Protein AF-A0A2V9J3P1-F1 (afdb_monomer)

Radius of gyration: 20.26 Å; Cα contacts (8 Å, |Δi|>4): 242; chains: 1; bounding box: 49×50×51 Å

Secondary structure (DSSP, 8-state):
--------S-------S-----TT--SHHHHHHHHHHHTT-HHHHHHHHHHHHHH-TT-HHHHHHHHHHHHHH-TT-HHHHHHHHTTTTT-TT-HHHHHHHHHHHHHTT-GGGHHHHHHHTHHHHHH-HHHHHHHHHHHHHTT-HHHHHHHHHHHHHHHHHHHHHHHS---S--S----HHHHHHHHHHHHHHHHHTT-HHHHHHHHHHHHHTT-S-TTSHHHHHHHHHHHHTT---S--

pLDDT: mean 82.47, std 21.41, range [27.33, 98.06]

Foldseek 3Di:
DDDPPDLPPDPPPPDDDDDDPPPQCPDPLQVVLVVCVVVVVLVSSLVSLVVVCVVPVPRLSSLCVNLLSVCVVPLQDPSSLVSLVVCCVVCLLDLSSLLSNLLNCLVNVVCVCVVVSCVSNVVNCQVPVVSLLSSLVSCLVSLVLVVSCVSLVSSVCSLCVVPVVVVVDDDDDDDDHPQLLVNLSSLQSQLSSCLSVVVNVSNLVSNLVSVVSVPDPCPDSSVVVVVVSCVVVVHDDSPD

Sequence (240 aa):
MWIALLCLQRLDVPAQTRSPKAPGTEDGLIREALADYQADRIDAAIGKLRQAHTTQPDNPYARLYLGLLLYQKAAKSLEAQEMMESVLDRFPTNPDLVLRLTDSYLATNRESKIPSLLERSKTARASNHRLALNIVYALVRYAQVEQARVVLDGCSTVLQAPRESKADAAGKNAAGPVPSRELGEVFFLRGLIAATTGQKEEAMRQFQTADREDFPPRDSPQMKMLAEALFRFEEYALSA

Solvent-accessible surface area (backbone atoms only — not comparable to full-atom values): 13604 Å² total; per-residue (Å²): 134,91,86,81,88,82,85,78,81,73,84,80,70,81,93,78,75,84,79,73,86,60,98,71,59,80,49,66,41,48,44,51,14,53,54,28,42,76,67,73,34,54,69,60,14,48,51,29,19,52,49,36,28,67,79,36,68,84,42,57,58,31,34,38,53,36,8,53,53,41,27,73,77,34,60,77,37,62,67,15,49,52,30,39,60,76,27,38,89,81,45,49,61,41,60,66,61,53,47,51,50,53,47,31,28,56,73,64,72,41,56,86,53,46,65,64,50,53,60,62,27,44,67,37,31,73,79,29,55,67,54,36,53,52,45,29,54,50,26,51,76,70,66,36,53,69,62,23,48,58,49,47,52,66,47,46,55,66,75,44,58,72,48,66,69,46,72,80,46,90,66,90,87,75,81,80,78,77,63,56,54,60,58,8,46,51,31,35,50,52,9,52,50,28,45,76,71,68,37,56,70,59,13,51,55,24,38,48,55,2,45,77,37,66,22,62,51,81,95,37,75,57,33,54,53,48,52,54,55,32,54,77,68,77,43,92,62,90,69,132

Nearest PDB structures (foldseek):
  4ui9-assembly1_K  TM=6.404E-01  e=4.203E-02  Homo sapiens
  8sxg-assembly1_C  TM=5.916E-01  e=2.375E-02  Pseudomonas aeruginosa
  4j0u-assembly1_A  TM=4.490E-01  e=1.077E-02  Homo sapiens
  3zgq-assembly1_A  TM=4.556E-01  e=1.671E-02  Homo sapiens
  3upv-assembly1_A  TM=7.667E-01  e=6.123E-01  Saccharomyces cerevisiae S288C

Mean predicted aligned error: 9.84 Å

Structure (mmCIF, N/CA/C/O backbone):
data_AF-A0A2V9J3P1-F1
#
_e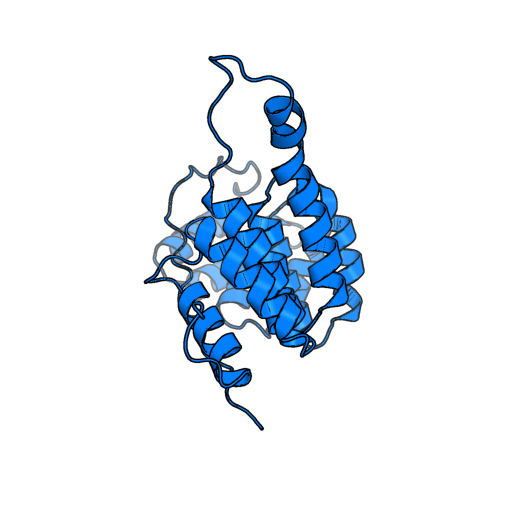ntry.id   AF-A0A2V9J3P1-F1
#
loop_
_atom_site.group_PDB
_atom_site.id
_atom_site.type_symbol
_atom_site.label_atom_id
_atom_site.label_alt_id
_atom_site.label_comp_id
_atom_site.label_asym_id
_atom_site.label_entity_id
_atom_site.label_seq_id
_atom_site.pdbx_PDB_ins_code
_atom_site.Cartn_x
_atom_site.Cartn_y
_atom_site.Cartn_z
_atom_site.occupancy
_atom_site.B_iso_or_equiv
_atom_site.auth_seq_id
_atom_site.auth_comp_id
_atom_site.auth_asym_id
_atom_site.auth_atom_id
_atom_site.pdbx_PDB_model_num
ATOM 1 N N . MET A 1 1 ? -2.570 -15.984 15.632 1.00 27.33 1 MET A N 1
ATOM 2 C CA . MET A 1 1 ? -2.310 -17.100 14.700 1.00 27.33 1 MET A CA 1
ATOM 3 C C . MET A 1 1 ? -3.166 -16.861 13.462 1.00 27.33 1 MET A C 1
ATOM 5 O O . MET A 1 1 ? -4.371 -16.981 13.559 1.00 27.33 1 MET A O 1
ATOM 9 N N . TRP A 1 2 ? -2.534 -16.343 12.401 1.00 35.19 2 TRP A N 1
ATOM 10 C CA . TRP A 1 2 ? -2.920 -16.319 10.981 1.00 35.19 2 TRP A CA 1
ATOM 11 C C . TRP A 1 2 ? -4.402 -16.549 10.620 1.00 35.19 2 TRP A C 1
ATOM 13 O O . TRP A 1 2 ? -4.856 -17.679 10.702 1.00 35.19 2 TRP A O 1
ATOM 23 N N . ILE A 1 3 ? -5.089 -15.488 10.163 1.00 32.44 3 ILE A N 1
ATOM 24 C CA . ILE A 1 3 ? -5.901 -15.361 8.924 1.00 32.44 3 ILE A CA 1
ATOM 25 C C . ILE A 1 3 ? -6.404 -13.899 8.879 1.00 32.44 3 ILE A C 1
ATOM 27 O O . ILE A 1 3 ? -7.432 -13.558 9.442 1.00 32.44 3 ILE A O 1
ATOM 31 N N . ALA A 1 4 ? -5.631 -13.009 8.255 1.00 30.14 4 ALA A N 1
ATOM 32 C CA . ALA A 1 4 ? -6.118 -11.723 7.722 1.00 30.14 4 ALA A CA 1
ATOM 33 C C . ALA A 1 4 ? -5.364 -11.336 6.428 1.00 30.14 4 ALA A C 1
ATOM 35 O O . ALA A 1 4 ? -5.390 -10.197 5.964 1.00 30.14 4 ALA A O 1
ATOM 36 N N . LEU A 1 5 ? -4.689 -12.313 5.806 1.00 39.22 5 LEU A N 1
ATOM 37 C CA . LEU A 1 5 ? -4.355 -12.256 4.388 1.00 39.22 5 LEU A CA 1
ATOM 38 C C . LEU A 1 5 ? -5.620 -12.668 3.639 1.00 39.22 5 LEU A C 1
ATOM 40 O O . LEU A 1 5 ? -5.881 -13.861 3.573 1.00 39.22 5 LEU A O 1
ATOM 44 N N . LEU A 1 6 ? -6.396 -11.696 3.148 1.00 36.59 6 LEU A N 1
ATOM 45 C CA . LEU A 1 6 ? -7.281 -11.761 1.963 1.00 36.59 6 LEU A CA 1
ATOM 46 C C . LEU A 1 6 ? -8.404 -10.712 2.061 1.00 36.59 6 LEU A C 1
ATOM 48 O O . LEU A 1 6 ? -9.579 -11.042 2.091 1.00 36.59 6 LEU A O 1
ATOM 52 N N . CYS A 1 7 ? -8.056 -9.423 2.075 1.00 32.94 7 CYS A N 1
ATOM 53 C CA . CYS A 1 7 ? -8.988 -8.337 1.719 1.00 32.94 7 CYS A CA 1
ATOM 54 C C . CYS A 1 7 ? -8.220 -7.175 1.062 1.00 32.94 7 CYS A C 1
ATOM 56 O O . CYS A 1 7 ? -8.224 -6.028 1.507 1.00 32.94 7 CYS A O 1
ATOM 58 N N . LEU A 1 8 ? -7.465 -7.511 0.016 1.00 33.47 8 LEU A N 1
ATOM 59 C CA . LEU A 1 8 ? -6.910 -6.561 -0.959 1.00 33.47 8 LEU A CA 1
ATOM 60 C C . LEU A 1 8 ? -7.142 -7.068 -2.391 1.00 33.47 8 LEU A C 1
ATOM 62 O O . LEU A 1 8 ? -6.409 -6.728 -3.312 1.00 33.47 8 LEU A O 1
ATOM 66 N N . GLN A 1 9 ? -8.163 -7.908 -2.589 1.00 38.50 9 GLN A N 1
ATOM 67 C CA . GLN A 1 9 ? -8.628 -8.229 -3.930 1.00 38.50 9 GLN A CA 1
ATOM 68 C C . GLN A 1 9 ? -9.540 -7.098 -4.409 1.00 38.50 9 GLN A C 1
ATOM 70 O O . GLN A 1 9 ? -10.606 -6.871 -3.844 1.00 38.50 9 GLN A O 1
ATOM 75 N N . ARG A 1 10 ? -9.060 -6.411 -5.452 1.00 36.31 10 ARG A N 1
ATOM 76 C CA . ARG A 1 10 ? -9.741 -5.394 -6.264 1.00 36.31 10 ARG A CA 1
ATOM 77 C C . ARG A 1 10 ? -10.218 -4.155 -5.505 1.00 36.31 10 ARG A C 1
ATOM 79 O O . ARG A 1 10 ? -11.398 -3.974 -5.230 1.00 36.31 10 ARG A O 1
ATOM 86 N N . LEU A 1 11 ? -9.296 -3.213 -5.320 1.00 31.75 11 LEU A N 1
ATOM 87 C CA . LEU A 1 11 ? -9.665 -1.827 -5.598 1.00 31.75 11 LEU A CA 1
ATOM 88 C C . LEU A 1 11 ? -9.767 -1.713 -7.125 1.00 31.75 11 LEU A C 1
ATOM 90 O O . LEU A 1 11 ? -8.765 -1.485 -7.798 1.00 31.75 11 LEU A O 1
ATOM 94 N N . ASP A 1 12 ? -10.962 -1.964 -7.662 1.00 30.45 12 ASP A N 1
ATOM 95 C CA . ASP A 1 12 ? -11.337 -1.513 -9.003 1.00 30.45 12 ASP A CA 1
ATOM 96 C C . ASP A 1 12 ? -11.346 0.018 -8.957 1.00 30.45 12 ASP A C 1
ATOM 98 O O . ASP A 1 12 ? -12.307 0.659 -8.529 1.00 30.45 12 ASP A O 1
ATOM 102 N N . VAL A 1 13 ? -10.201 0.612 -9.291 1.00 33.31 13 VAL A N 1
ATOM 103 C CA . VAL A 1 13 ? -10.099 2.047 -9.531 1.00 33.31 13 VAL A CA 1
ATOM 104 C C . VAL A 1 13 ? -10.722 2.275 -10.907 1.00 33.31 13 VAL A C 1
ATOM 106 O O . VAL A 1 13 ? -10.190 1.743 -11.884 1.00 33.31 13 VAL A O 1
ATOM 109 N N . PRO A 1 14 ? -11.835 3.023 -11.032 1.00 29.41 14 PRO A N 1
ATOM 110 C CA . PRO A 1 14 ? -12.405 3.295 -12.338 1.00 29.41 14 PRO A CA 1
ATOM 111 C C . PRO A 1 14 ? -11.363 4.016 -13.190 1.00 29.41 14 PRO A C 1
ATOM 113 O O . PRO A 1 14 ? -10.851 5.079 -12.833 1.00 29.41 14 PRO A O 1
ATOM 116 N N . ALA A 1 15 ? -11.048 3.403 -14.328 1.00 39.72 15 ALA A N 1
ATOM 117 C CA . ALA A 1 15 ? -10.249 3.999 -15.376 1.00 39.72 15 ALA A CA 1
ATOM 118 C C . ALA A 1 15 ? -10.952 5.268 -15.861 1.00 39.72 15 ALA A C 1
ATOM 120 O O . ALA A 1 15 ? -11.920 5.187 -16.614 1.00 39.72 15 ALA A O 1
ATOM 121 N N . GLN A 1 16 ? -10.478 6.429 -15.409 1.00 36.12 16 GLN A N 1
ATOM 122 C CA . GLN A 1 16 ? -10.598 7.696 -16.123 1.00 36.12 16 GLN A CA 1
ATOM 123 C C . GLN A 1 16 ? -9.809 8.799 -15.416 1.00 36.12 16 GLN A C 1
ATOM 125 O O . GLN A 1 16 ? -10.254 9.403 -14.447 1.00 36.12 16 GLN A O 1
ATOM 130 N N . THR A 1 17 ? -8.640 9.111 -15.964 1.00 30.91 17 THR A N 1
ATOM 131 C CA . THR A 1 17 ? -8.330 10.459 -16.460 1.00 30.91 17 THR A CA 1
ATOM 132 C C . THR A 1 17 ? -7.057 10.382 -17.300 1.00 30.91 17 THR A C 1
ATOM 134 O O . THR A 1 17 ? -6.087 9.717 -16.952 1.00 30.91 17 THR A O 1
ATOM 137 N N . ARG A 1 18 ? -7.143 10.984 -18.487 1.00 37.59 18 ARG A N 1
ATOM 138 C CA . ARG A 1 18 ? -6.180 10.942 -19.593 1.00 37.59 18 ARG A CA 1
ATOM 139 C C . ARG A 1 18 ? -4.734 11.065 -19.109 1.00 37.59 18 ARG A C 1
ATOM 141 O O . ARG A 1 18 ? -4.363 12.088 -18.543 1.00 37.59 18 ARG A O 1
ATOM 148 N N . SER A 1 19 ? -3.924 10.049 -19.403 1.00 34.38 19 SER A N 1
ATOM 149 C CA . SER A 1 19 ? -2.477 10.099 -19.217 1.00 34.38 19 SER A CA 1
ATOM 150 C C . SER A 1 19 ? -1.913 11.300 -19.987 1.00 34.38 19 SER A C 1
ATOM 152 O O . SER A 1 19 ? -2.083 11.358 -21.211 1.00 34.38 19 SER A O 1
ATOM 154 N N . PRO A 1 20 ? -1.252 12.266 -19.328 1.00 37.16 20 PRO A N 1
ATOM 155 C CA . PRO A 1 20 ? -0.465 13.243 -20.053 1.00 37.16 20 PRO A CA 1
ATOM 156 C C . PRO A 1 20 ? 0.681 12.479 -20.720 1.00 37.16 20 PRO A C 1
ATOM 158 O O . PRO A 1 20 ? 1.320 11.630 -20.097 1.00 37.16 20 PRO A O 1
ATOM 161 N N . LYS A 1 21 ? 0.905 12.740 -22.009 1.00 40.88 21 LYS A N 1
ATOM 162 C CA . LYS A 1 21 ? 2.027 12.195 -22.777 1.00 40.88 21 LYS A CA 1
ATOM 163 C C . LYS A 1 21 ? 3.317 12.532 -22.016 1.00 40.88 21 LYS A C 1
ATOM 165 O O . LYS A 1 21 ? 3.711 13.694 -21.980 1.00 40.88 21 LYS A O 1
ATOM 170 N N . ALA A 1 22 ? 3.908 11.545 -21.342 1.00 43.44 22 ALA A N 1
ATOM 171 C CA . ALA A 1 22 ? 5.072 11.751 -20.493 1.00 43.44 22 ALA A CA 1
ATOM 172 C C . ALA A 1 22 ? 6.305 11.982 -21.388 1.00 43.44 22 ALA A C 1
ATOM 174 O O . ALA A 1 22 ? 6.644 11.102 -22.181 1.00 43.44 22 ALA A O 1
ATOM 175 N N . PRO A 1 23 ? 7.000 13.126 -21.289 1.00 42.31 23 PRO A N 1
ATOM 176 C CA . PRO A 1 23 ? 8.116 13.487 -22.172 1.00 42.31 23 PRO A CA 1
ATOM 177 C C . PRO A 1 23 ? 9.419 12.688 -21.916 1.00 42.31 23 PRO A C 1
ATOM 179 O O . PRO A 1 23 ? 10.510 13.177 -22.163 1.00 42.31 23 PRO A O 1
ATOM 182 N N . GLY A 1 24 ? 9.319 11.446 -21.424 1.00 52.56 24 GLY A N 1
ATOM 183 C CA . GLY A 1 24 ? 10.442 10.516 -21.232 1.00 52.56 24 GLY A CA 1
ATOM 184 C C . GLY A 1 24 ? 10.146 9.054 -21.602 1.00 52.56 24 GLY A C 1
ATOM 185 O O . GLY A 1 24 ? 11.006 8.195 -21.442 1.00 52.56 24 GLY A O 1
ATOM 186 N N . THR A 1 25 ? 8.955 8.762 -22.146 1.00 57.66 25 THR A N 1
ATOM 187 C CA . THR A 1 25 ? 8.577 7.458 -22.738 1.00 57.66 25 THR A CA 1
ATOM 188 C C . THR A 1 25 ? 8.954 7.351 -24.227 1.00 57.66 25 THR A C 1
ATOM 190 O O . THR A 1 25 ? 8.315 6.632 -25.001 1.00 57.66 25 THR A O 1
ATOM 193 N N . GLU A 1 26 ? 9.938 8.132 -24.678 1.00 62.19 26 GLU A N 1
ATOM 194 C CA . GLU A 1 26 ? 10.378 8.136 -26.081 1.00 62.19 26 GLU A CA 1
ATOM 195 C C . GLU A 1 26 ? 11.135 6.856 -26.459 1.00 62.19 26 GLU A C 1
ATOM 197 O O . GLU A 1 26 ? 11.150 6.482 -27.633 1.00 62.19 26 GLU A O 1
ATOM 202 N N . ASP A 1 27 ? 11.635 6.123 -25.461 1.00 77.00 27 ASP A N 1
ATOM 203 C CA . ASP A 1 27 ? 12.182 4.783 -25.634 1.00 77.00 27 ASP A CA 1
ATOM 204 C C . ASP A 1 27 ? 11.115 3.821 -26.192 1.00 77.00 27 ASP A C 1
ATOM 206 O O . ASP A 1 27 ? 10.044 3.620 -25.602 1.00 77.00 27 ASP A O 1
ATOM 210 N N . GLY A 1 28 ? 11.412 3.230 -27.353 1.00 88.94 28 GLY A N 1
ATOM 211 C CA . GLY A 1 28 ? 10.540 2.265 -28.019 1.00 88.94 28 GLY A CA 1
ATOM 212 C C . GLY A 1 28 ? 10.230 1.047 -27.148 1.00 88.94 28 GLY A C 1
ATOM 213 O O . GLY A 1 28 ? 9.073 0.638 -27.085 1.00 88.94 28 GLY A O 1
ATOM 214 N N . LEU A 1 29 ? 11.211 0.542 -26.394 1.00 93.25 29 LEU A N 1
ATOM 215 C CA . LEU A 1 29 ? 11.040 -0.620 -25.520 1.00 93.25 29 LEU A CA 1
ATOM 216 C C . LEU A 1 29 ? 10.104 -0.312 -24.351 1.00 93.25 29 LEU A C 1
ATOM 218 O O . LEU A 1 29 ? 9.253 -1.133 -24.014 1.00 93.25 29 LEU A O 1
ATOM 222 N N . ILE A 1 30 ? 10.205 0.886 -23.763 1.00 93.69 30 ILE A N 1
ATOM 223 C CA . ILE A 1 30 ? 9.283 1.315 -22.700 1.00 93.69 30 ILE A CA 1
ATOM 224 C C . ILE A 1 30 ? 7.863 1.430 -23.259 1.00 93.69 30 ILE A C 1
ATOM 226 O O . ILE A 1 30 ? 6.918 0.942 -22.644 1.00 93.69 30 ILE A O 1
ATOM 230 N N . ARG A 1 31 ? 7.690 2.030 -24.441 1.00 93.25 31 ARG A N 1
ATOM 231 C CA . ARG A 1 31 ? 6.367 2.159 -25.071 1.00 93.25 31 ARG A CA 1
ATOM 232 C C . ARG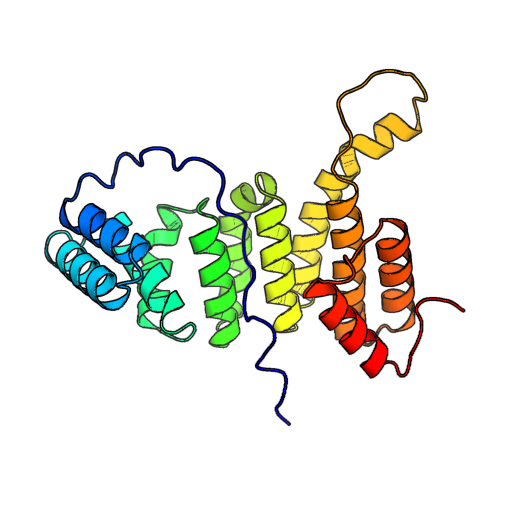 A 1 31 ? 5.739 0.802 -25.365 1.00 93.25 31 ARG A C 1
ATOM 234 O O . ARG A 1 31 ? 4.564 0.595 -25.073 1.00 93.25 31 ARG A O 1
ATOM 241 N N . GLU A 1 32 ? 6.515 -0.118 -25.921 1.00 94.69 32 GLU A N 1
ATOM 242 C CA . GLU A 1 32 ? 6.058 -1.476 -26.188 1.00 94.69 32 GLU A CA 1
ATOM 243 C C . GLU A 1 32 ? 5.737 -2.242 -24.903 1.00 94.69 32 GLU A C 1
ATOM 245 O O . GLU A 1 32 ? 4.762 -2.990 -24.875 1.00 94.69 32 GLU A O 1
ATOM 250 N N . ALA A 1 33 ? 6.513 -2.044 -23.836 1.00 95.25 33 ALA A N 1
ATOM 251 C CA . ALA A 1 33 ? 6.214 -2.635 -22.540 1.00 95.25 33 ALA A CA 1
ATOM 252 C C . ALA A 1 33 ? 4.883 -2.128 -21.978 1.00 95.25 33 ALA A C 1
ATOM 254 O O . ALA A 1 33 ? 4.081 -2.915 -21.484 1.00 95.25 33 ALA A O 1
ATOM 255 N N . LEU A 1 34 ? 4.614 -0.824 -22.085 1.00 93.69 34 LEU A N 1
ATOM 256 C CA . LEU A 1 34 ? 3.340 -0.248 -21.654 1.00 93.69 34 LEU A CA 1
ATOM 257 C C . LEU A 1 34 ? 2.165 -0.769 -22.497 1.00 93.69 34 LEU A C 1
ATOM 259 O O . LEU A 1 34 ? 1.092 -1.007 -21.948 1.00 93.69 34 LEU A O 1
ATOM 263 N N . ALA A 1 35 ? 2.366 -1.002 -23.796 1.00 93.38 35 ALA A N 1
ATOM 264 C CA . ALA A 1 35 ? 1.360 -1.627 -24.655 1.00 93.38 35 ALA A CA 1
ATOM 265 C C . ALA A 1 35 ? 1.103 -3.099 -24.281 1.00 93.38 35 ALA A C 1
ATOM 267 O O . ALA A 1 35 ? -0.045 -3.541 -24.260 1.00 93.38 35 ALA A O 1
ATOM 268 N N . ASP A 1 36 ? 2.149 -3.859 -23.945 1.00 95.88 36 ASP A N 1
ATOM 269 C CA . ASP A 1 36 ? 2.000 -5.226 -23.436 1.00 95.88 36 ASP A CA 1
ATOM 270 C C . ASP A 1 36 ? 1.282 -5.260 -22.092 1.00 95.88 36 ASP A C 1
ATOM 272 O O . ASP A 1 36 ? 0.391 -6.085 -21.901 1.00 95.88 36 ASP A O 1
ATOM 276 N N . TYR A 1 37 ? 1.610 -4.333 -21.192 1.00 94.00 37 TYR A N 1
ATOM 277 C CA . TYR A 1 37 ? 0.930 -4.189 -19.911 1.00 94.00 37 TYR A CA 1
ATOM 278 C C . TYR A 1 37 ? -0.564 -3.887 -20.090 1.00 94.00 37 TYR A C 1
ATOM 280 O O . TYR A 1 37 ? -1.403 -4.535 -19.470 1.00 94.00 37 TYR A O 1
ATOM 288 N N . GLN A 1 38 ? -0.915 -2.961 -20.989 1.00 93.31 38 GLN A N 1
ATOM 289 C CA . GLN A 1 38 ? -2.313 -2.650 -21.322 1.00 93.31 38 GLN A CA 1
ATOM 290 C C . GLN A 1 38 ? -3.075 -3.843 -21.908 1.00 93.31 38 GLN A C 1
ATOM 292 O O . GLN A 1 38 ? -4.297 -3.903 -21.800 1.00 93.31 38 GLN A O 1
ATOM 297 N N . ALA A 1 39 ? -2.364 -4.786 -22.519 1.00 94.88 39 ALA A N 1
ATOM 298 C CA . ALA A 1 39 ? -2.925 -6.012 -23.060 1.00 94.88 39 ALA A CA 1
ATOM 299 C C . ALA A 1 39 ? -2.790 -7.214 -22.103 1.00 94.88 39 ALA A C 1
ATOM 301 O O . ALA A 1 39 ? -2.850 -8.356 -22.558 1.00 94.88 39 ALA A O 1
ATOM 302 N N . ASP A 1 40 ? -2.574 -6.955 -20.808 1.00 93.56 40 ASP A N 1
ATOM 303 C CA . ASP A 1 40 ? -2.444 -7.939 -19.722 1.00 93.56 40 ASP A CA 1
ATOM 304 C C . ASP A 1 40 ? -1.285 -8.946 -19.896 1.00 93.56 40 ASP A C 1
ATOM 306 O O . ASP A 1 40 ? -1.210 -9.989 -19.249 1.00 93.56 40 ASP A O 1
ATOM 310 N N . ARG A 1 41 ? -0.308 -8.625 -20.752 1.00 96.12 41 ARG A N 1
ATOM 311 C CA . ARG A 1 41 ? 0.910 -9.423 -20.959 1.00 96.12 41 ARG A CA 1
ATOM 312 C C . ARG A 1 41 ? 2.023 -8.954 -20.025 1.00 96.12 41 ARG A C 1
ATOM 314 O O . ARG A 1 41 ? 3.068 -8.480 -20.472 1.00 96.12 41 ARG A O 1
ATOM 321 N N . ILE A 1 42 ? 1.802 -9.090 -18.717 1.00 94.25 42 ILE A N 1
ATOM 322 C CA . ILE A 1 42 ? 2.701 -8.555 -17.676 1.00 94.25 42 ILE A CA 1
ATOM 323 C C . ILE A 1 42 ? 4.138 -9.084 -17.823 1.00 94.25 42 ILE A C 1
ATOM 325 O O . ILE A 1 42 ? 5.088 -8.308 -17.734 1.00 94.25 42 ILE A O 1
ATOM 329 N N . ASP A 1 43 ? 4.321 -10.375 -18.109 1.00 97.56 43 ASP A N 1
ATOM 330 C CA . ASP A 1 43 ? 5.663 -10.953 -18.266 1.00 97.56 43 ASP A CA 1
ATOM 331 C C . ASP A 1 43 ? 6.409 -10.407 -19.492 1.00 97.56 43 ASP A C 1
ATOM 333 O O . ASP A 1 43 ? 7.609 -10.132 -19.415 1.00 97.56 43 ASP A O 1
ATOM 337 N N . ALA A 1 44 ? 5.701 -10.181 -20.603 1.00 97.25 44 ALA A N 1
ATOM 338 C CA . ALA A 1 44 ? 6.281 -9.573 -21.800 1.00 97.25 44 ALA A CA 1
ATOM 339 C C . ALA A 1 44 ? 6.676 -8.108 -21.543 1.00 97.25 44 ALA A C 1
ATOM 341 O O . ALA A 1 44 ? 7.779 -7.688 -21.902 1.00 97.25 44 ALA A O 1
ATOM 342 N N . ALA A 1 45 ? 5.822 -7.362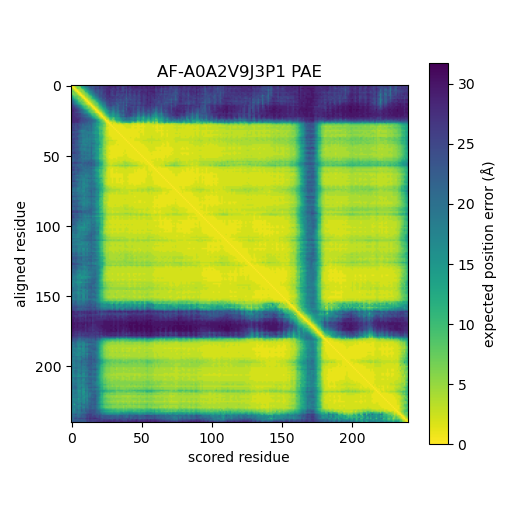 -20.834 1.00 96.88 45 ALA A N 1
ATOM 343 C CA . ALA A 1 45 ? 6.107 -5.994 -20.416 1.00 96.88 45 ALA A CA 1
ATOM 344 C C . ALA A 1 45 ? 7.355 -5.913 -19.521 1.00 96.88 45 ALA A C 1
ATOM 346 O O . ALA A 1 45 ? 8.243 -5.094 -19.766 1.00 96.88 45 ALA A O 1
ATOM 347 N N . ILE A 1 46 ? 7.470 -6.799 -18.524 1.00 97.81 46 ILE A N 1
ATOM 348 C CA . ILE A 1 46 ? 8.658 -6.893 -17.662 1.00 97.81 46 ILE A CA 1
ATOM 349 C C . ILE A 1 46 ? 9.904 -7.213 -18.495 1.00 97.81 46 ILE A C 1
ATOM 351 O O . ILE A 1 46 ? 10.936 -6.569 -18.308 1.00 97.81 46 ILE A O 1
ATOM 355 N N . GLY A 1 47 ? 9.821 -8.163 -19.433 1.00 97.75 47 GLY A N 1
ATOM 356 C CA . GLY A 1 47 ? 10.931 -8.510 -20.325 1.00 97.75 47 GLY A CA 1
ATOM 357 C C . GLY A 1 47 ? 11.451 -7.304 -21.114 1.00 97.75 47 GLY A C 1
ATOM 358 O O . GLY A 1 47 ? 12.652 -7.030 -21.114 1.00 97.75 47 GLY A O 1
ATOM 359 N N . LYS A 1 48 ? 10.544 -6.521 -21.705 1.00 97.12 48 LYS A N 1
ATOM 360 C CA . LYS A 1 48 ? 10.890 -5.295 -22.442 1.00 97.12 48 LYS A CA 1
ATOM 361 C C . LYS A 1 48 ? 11.470 -4.203 -21.547 1.00 97.12 48 LYS A C 1
ATOM 363 O O . LYS A 1 48 ? 12.430 -3.547 -21.938 1.00 97.12 48 LYS A O 1
ATOM 368 N N . LEU A 1 49 ? 10.958 -4.036 -20.328 1.00 96.69 49 LEU A N 1
ATOM 369 C CA . LEU A 1 49 ? 11.513 -3.074 -19.368 1.00 96.69 49 LEU A CA 1
ATOM 370 C C . LEU A 1 49 ? 12.907 -3.473 -18.874 1.00 96.69 49 LEU A C 1
ATOM 372 O O . LEU A 1 49 ? 13.756 -2.603 -18.694 1.00 96.69 49 LEU A O 1
ATOM 376 N N . ARG A 1 50 ? 13.183 -4.773 -18.712 1.00 97.75 50 ARG A N 1
ATOM 377 C CA . ARG A 1 50 ? 14.540 -5.270 -18.427 1.00 97.75 50 ARG A CA 1
ATOM 378 C C . ARG A 1 50 ? 15.497 -4.987 -19.577 1.00 97.75 50 ARG A C 1
ATOM 380 O O . ARG A 1 50 ? 16.634 -4.584 -19.336 1.00 97.75 50 ARG A O 1
ATOM 387 N N . GLN A 1 51 ? 15.038 -5.163 -20.815 1.00 96.81 51 GLN A N 1
ATOM 388 C CA . GLN A 1 51 ? 15.825 -4.813 -21.993 1.00 96.81 51 GLN A CA 1
ATOM 389 C C . GLN A 1 51 ? 16.095 -3.304 -22.044 1.00 96.81 51 GLN A C 1
ATOM 391 O O . GLN A 1 51 ? 17.249 -2.907 -22.175 1.00 96.81 51 GLN A O 1
ATOM 396 N N . ALA A 1 52 ? 15.069 -2.472 -21.836 1.00 94.44 52 ALA A N 1
ATOM 397 C CA . ALA A 1 52 ? 15.210 -1.017 -21.774 1.00 94.44 52 ALA A CA 1
ATOM 398 C C . ALA A 1 52 ? 16.217 -0.593 -20.695 1.00 94.44 52 ALA A C 1
ATOM 400 O O . ALA A 1 52 ? 17.109 0.210 -20.956 1.00 94.44 52 ALA A O 1
ATOM 401 N N . HIS A 1 53 ? 16.131 -1.190 -19.503 1.00 94.00 53 HIS A N 1
ATOM 402 C CA . HIS A 1 53 ? 17.068 -0.926 -18.416 1.00 94.00 53 HIS A CA 1
ATOM 403 C C . HIS A 1 53 ? 18.496 -1.395 -18.739 1.00 94.0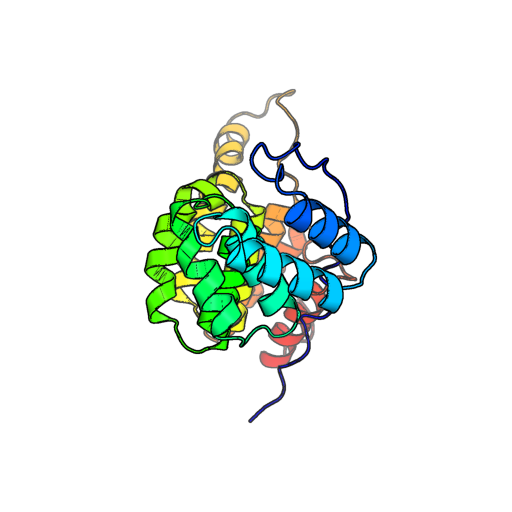0 53 HIS A C 1
ATOM 405 O O . HIS A 1 53 ? 19.452 -0.744 -18.344 1.00 94.00 53 HIS A O 1
ATOM 411 N N . THR A 1 54 ? 18.664 -2.484 -19.489 1.00 94.75 54 THR A N 1
ATOM 412 C CA . THR A 1 54 ? 19.993 -2.965 -19.902 1.00 94.75 54 THR A CA 1
ATOM 413 C C . THR A 1 54 ? 20.624 -2.041 -20.945 1.00 94.75 54 THR A C 1
ATOM 415 O O . THR A 1 54 ? 21.809 -1.732 -20.863 1.00 94.75 54 THR A O 1
ATOM 418 N N . THR A 1 55 ? 19.841 -1.584 -21.926 1.00 92.50 55 THR A N 1
ATOM 419 C CA . THR A 1 55 ? 20.320 -0.696 -22.996 1.00 92.50 55 THR A CA 1
ATOM 420 C C . THR A 1 55 ? 20.544 0.732 -22.503 1.00 92.50 55 THR A C 1
ATOM 422 O O . THR A 1 55 ? 21.473 1.398 -22.952 1.00 92.50 55 THR A O 1
ATOM 425 N N . GLN A 1 56 ? 19.716 1.206 -21.572 1.00 89.44 56 GLN A N 1
ATOM 426 C CA . GLN A 1 56 ? 19.830 2.526 -20.957 1.00 89.44 56 GLN A CA 1
ATOM 427 C C . GLN A 1 56 ? 19.721 2.404 -19.431 1.00 89.44 56 GLN A C 1
ATOM 429 O O . GLN A 1 56 ? 18.664 2.692 -18.855 1.00 89.44 56 GLN A O 1
ATOM 434 N N . PRO A 1 57 ? 20.814 2.014 -18.749 1.00 88.94 57 PRO A N 1
ATOM 435 C CA . PRO A 1 57 ? 20.814 1.832 -17.302 1.00 88.94 57 PRO A CA 1
ATOM 436 C C . PRO A 1 57 ? 20.320 3.057 -16.550 1.00 88.94 57 PRO A C 1
ATOM 438 O O . PRO A 1 57 ? 19.580 2.899 -15.582 1.00 88.94 57 PRO A O 1
ATOM 441 N N . ASP A 1 58 ? 20.656 4.258 -17.017 1.00 88.44 58 ASP A N 1
ATOM 442 C CA . ASP A 1 58 ? 20.338 5.524 -16.353 1.00 88.44 58 ASP A CA 1
ATOM 443 C C . ASP A 1 58 ? 18.940 6.072 -16.660 1.00 88.44 58 ASP A C 1
ATOM 445 O O . ASP A 1 58 ? 18.560 7.100 -16.098 1.00 88.44 58 ASP A O 1
ATOM 449 N N . ASN A 1 59 ? 18.148 5.401 -17.505 1.00 90.69 59 ASN A N 1
ATOM 450 C CA . ASN A 1 59 ? 16.786 5.835 -17.798 1.00 90.69 59 ASN A CA 1
ATOM 451 C C . ASN A 1 59 ? 15.874 5.595 -16.574 1.00 90.69 59 ASN A C 1
ATOM 453 O O . ASN A 1 59 ? 15.557 4.443 -16.247 1.00 90.69 59 ASN A O 1
ATOM 457 N N . PRO A 1 60 ? 15.395 6.658 -15.898 1.00 93.62 60 PRO A N 1
ATOM 458 C CA . PRO A 1 60 ? 14.627 6.506 -14.669 1.00 93.62 60 PRO A CA 1
ATOM 459 C C . PRO A 1 60 ? 13.221 5.943 -14.932 1.00 93.62 60 PRO A C 1
ATOM 461 O O . PRO A 1 60 ? 12.644 5.323 -14.043 1.00 93.62 60 PRO A O 1
ATOM 464 N N . TYR A 1 61 ? 12.671 6.088 -16.144 1.00 94.62 61 TYR A N 1
ATOM 465 C CA . TYR A 1 61 ? 11.362 5.529 -16.490 1.00 94.62 61 TYR A CA 1
ATOM 466 C C . TYR A 1 61 ? 11.409 4.006 -16.627 1.00 94.62 61 TYR A C 1
ATOM 468 O O . TYR A 1 61 ? 10.482 3.334 -16.178 1.00 94.62 61 TYR A O 1
ATOM 476 N N . ALA A 1 62 ? 12.495 3.452 -17.180 1.00 94.62 62 ALA A N 1
ATOM 477 C CA . ALA A 1 62 ? 12.671 2.002 -17.265 1.00 94.62 62 ALA A CA 1
ATOM 478 C C . ALA A 1 62 ? 12.662 1.372 -15.864 1.00 94.62 62 ALA A C 1
ATOM 480 O O . ALA A 1 62 ? 11.907 0.435 -15.617 1.00 94.62 62 ALA A O 1
ATOM 481 N N . ARG A 1 63 ? 13.426 1.946 -14.923 1.00 96.00 63 ARG A N 1
ATOM 482 C CA . ARG A 1 63 ? 13.470 1.492 -13.523 1.00 96.00 63 ARG A CA 1
ATOM 483 C C . ARG A 1 63 ? 12.137 1.701 -12.798 1.00 96.00 63 ARG A C 1
ATOM 485 O O . ARG A 1 63 ? 11.688 0.794 -12.105 1.00 96.00 63 ARG A O 1
ATOM 492 N N . LEU A 1 64 ? 11.479 2.851 -12.992 1.00 97.38 64 LEU A N 1
ATOM 493 C CA . LEU A 1 64 ? 10.165 3.135 -12.405 1.00 97.38 64 LEU A CA 1
ATOM 494 C C . LEU A 1 64 ? 9.136 2.075 -12.803 1.00 97.38 64 LEU A C 1
ATOM 496 O O . LEU A 1 64 ? 8.546 1.434 -11.936 1.00 97.38 64 LEU A O 1
ATOM 500 N N . TYR A 1 65 ? 8.925 1.874 -14.105 1.00 97.25 65 TYR A N 1
ATOM 501 C CA . TYR A 1 65 ? 7.926 0.919 -14.575 1.00 97.25 65 TYR A CA 1
ATOM 502 C C . TYR A 1 65 ? 8.326 -0.519 -14.250 1.00 97.25 65 TYR A C 1
ATOM 504 O O . TYR A 1 65 ? 7.466 -1.300 -13.850 1.00 97.25 65 TYR A O 1
ATOM 512 N N . LEU A 1 66 ? 9.614 -0.869 -14.346 1.00 97.50 66 LEU A N 1
ATOM 513 C CA . LEU A 1 66 ? 10.082 -2.204 -13.977 1.00 97.50 66 LEU A CA 1
ATOM 514 C C . LEU A 1 66 ? 9.788 -2.499 -12.503 1.00 97.50 66 LEU A C 1
ATOM 516 O O . LEU A 1 66 ? 9.207 -3.536 -12.199 1.00 97.50 66 LEU A O 1
ATOM 520 N N . GLY A 1 67 ? 10.119 -1.571 -11.601 1.00 97.81 67 GLY A N 1
ATOM 521 C CA . GLY A 1 67 ? 9.838 -1.705 -10.174 1.00 97.81 67 GLY A CA 1
ATOM 522 C C . GLY A 1 67 ? 8.346 -1.864 -9.880 1.00 97.81 67 GLY A C 1
ATOM 523 O O . GLY A 1 67 ? 7.955 -2.788 -9.169 1.00 97.81 67 GLY A O 1
ATOM 524 N N . LEU A 1 68 ? 7.496 -1.027 -10.485 1.00 97.69 68 LEU A N 1
ATOM 525 C CA . LEU A 1 68 ? 6.042 -1.098 -10.301 1.00 97.69 68 LEU A CA 1
ATOM 526 C C . LEU A 1 68 ? 5.447 -2.428 -10.7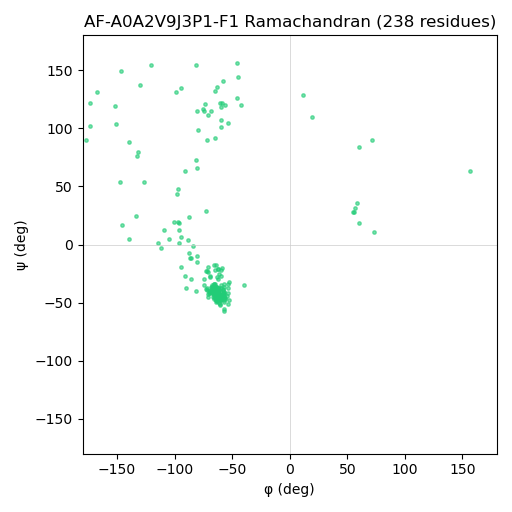98 1.00 97.69 68 LEU A C 1
ATOM 528 O O . LEU A 1 68 ? 4.630 -3.030 -10.098 1.00 97.69 68 LEU A O 1
ATOM 532 N N . LEU A 1 69 ? 5.870 -2.918 -11.969 1.00 97.31 69 LEU A N 1
ATOM 533 C CA . LEU A 1 69 ? 5.362 -4.173 -12.538 1.00 97.31 69 LEU A CA 1
ATOM 534 C C . LEU A 1 69 ? 5.892 -5.403 -11.789 1.00 97.31 69 LEU A C 1
ATOM 536 O O . LEU A 1 69 ? 5.146 -6.357 -11.560 1.00 97.31 69 LEU A O 1
ATOM 540 N N . LEU A 1 70 ? 7.156 -5.385 -11.354 1.00 97.81 70 LEU A N 1
ATOM 541 C CA . LEU A 1 70 ? 7.704 -6.444 -10.504 1.00 97.81 70 LEU A CA 1
ATOM 542 C C . LEU A 1 70 ? 6.975 -6.508 -9.157 1.00 97.81 70 LEU A C 1
ATOM 544 O O . LEU A 1 70 ? 6.666 -7.605 -8.693 1.00 97.81 70 LEU A O 1
ATOM 548 N N . TYR A 1 71 ? 6.650 -5.357 -8.558 1.00 96.88 71 TYR A N 1
ATOM 549 C CA . TYR A 1 71 ? 5.844 -5.306 -7.338 1.00 96.88 71 TYR A CA 1
ATOM 550 C C . TYR A 1 71 ? 4.437 -5.868 -7.585 1.00 96.88 71 TYR A C 1
ATOM 552 O O . TYR A 1 71 ? 3.939 -6.650 -6.778 1.00 96.88 71 TYR A O 1
ATOM 560 N N . GLN A 1 72 ? 3.799 -5.525 -8.709 1.00 94.88 72 GLN A N 1
ATOM 561 C CA . GLN A 1 72 ? 2.473 -6.052 -9.047 1.00 94.88 72 GLN A CA 1
ATOM 562 C C . GLN A 1 72 ? 2.476 -7.580 -9.166 1.00 94.88 72 GLN A C 1
ATOM 564 O O . GLN A 1 72 ? 1.525 -8.229 -8.733 1.00 94.88 72 GLN A O 1
ATOM 569 N N . LYS A 1 73 ? 3.552 -8.161 -9.711 1.00 94.88 73 LYS A N 1
ATOM 570 C CA . LYS A 1 73 ? 3.729 -9.616 -9.779 1.00 94.88 73 LYS A CA 1
ATOM 571 C C . LYS A 1 73 ? 3.989 -10.230 -8.402 1.00 94.88 73 LYS A C 1
ATOM 573 O O . LYS A 1 73 ? 3.482 -11.310 -8.104 1.00 94.88 73 LYS A O 1
ATOM 578 N N . ALA A 1 74 ? 4.786 -9.563 -7.571 1.00 94.06 74 ALA A N 1
ATOM 579 C CA . ALA A 1 74 ? 5.116 -10.017 -6.229 1.00 94.06 74 ALA A CA 1
ATOM 580 C C . ALA A 1 74 ? 5.396 -8.832 -5.293 1.00 94.06 74 ALA A C 1
ATOM 582 O O . ALA A 1 74 ? 6.491 -8.272 -5.292 1.00 94.06 74 ALA A O 1
ATOM 583 N N . ALA A 1 75 ? 4.436 -8.513 -4.419 1.00 89.50 75 ALA A N 1
ATOM 584 C CA . ALA A 1 75 ? 4.518 -7.357 -3.516 1.00 89.50 75 ALA A CA 1
ATOM 585 C C . ALA A 1 75 ? 5.721 -7.392 -2.549 1.00 89.50 75 ALA A C 1
ATOM 587 O O . ALA A 1 75 ? 6.156 -6.355 -2.063 1.00 89.50 75 ALA A O 1
ATOM 588 N N . LYS A 1 76 ? 6.279 -8.582 -2.282 1.00 93.25 76 LYS A N 1
ATOM 589 C CA . LYS A 1 76 ? 7.474 -8.785 -1.441 1.00 93.25 76 LYS A CA 1
ATOM 590 C C . LYS A 1 76 ? 8.781 -8.889 -2.242 1.00 93.25 76 LYS A C 1
ATOM 592 O O . LYS A 1 76 ? 9.792 -9.337 -1.704 1.00 93.25 76 LYS A O 1
ATOM 597 N N . SER A 1 77 ? 8.768 -8.543 -3.530 1.00 97.00 77 SER A N 1
ATOM 598 C CA . SER A 1 77 ? 9.961 -8.569 -4.377 1.00 97.00 77 SER A CA 1
ATOM 599 C C . SER A 1 77 ? 10.958 -7.494 -3.938 1.00 97.00 77 SER A C 1
ATOM 601 O O . SER A 1 77 ? 10.694 -6.298 -4.061 1.00 97.00 77 SER A O 1
ATOM 603 N N . LEU A 1 78 ? 12.126 -7.925 -3.454 1.00 96.25 78 LEU A N 1
ATOM 604 C CA . LEU A 1 78 ? 13.211 -7.010 -3.091 1.00 96.25 78 LEU A CA 1
ATOM 605 C C . LEU A 1 78 ? 13.740 -6.251 -4.311 1.00 96.25 78 LEU A C 1
ATOM 607 O O . LEU A 1 78 ? 13.997 -5.059 -4.210 1.00 96.25 78 LEU A O 1
ATOM 611 N N . GLU A 1 79 ? 13.803 -6.906 -5.473 1.00 97.12 79 GLU A N 1
ATOM 612 C CA . GLU A 1 79 ? 14.195 -6.262 -6.729 1.00 97.12 79 GLU A CA 1
ATOM 613 C C . GLU A 1 79 ? 13.224 -5.134 -7.103 1.00 97.12 79 GLU A C 1
ATOM 615 O O . GLU A 1 79 ? 13.645 -4.041 -7.479 1.00 97.12 79 GLU A O 1
ATOM 620 N N . ALA A 1 80 ? 11.914 -5.367 -6.961 1.00 97.94 80 ALA A N 1
ATOM 621 C CA . ALA A 1 80 ? 10.914 -4.335 -7.214 1.00 97.94 80 ALA A CA 1
ATOM 622 C C . ALA A 1 80 ? 11.143 -3.115 -6.317 1.00 97.94 80 ALA A C 1
ATOM 624 O O . ALA A 1 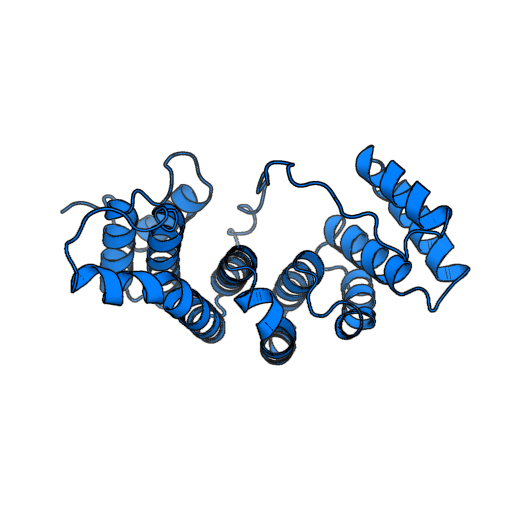80 ? 11.123 -1.974 -6.783 1.00 97.94 80 ALA A O 1
ATOM 625 N N . GLN A 1 81 ? 11.386 -3.375 -5.031 1.00 97.75 81 GLN A N 1
ATOM 626 C CA . GLN A 1 81 ? 11.637 -2.339 -4.047 1.00 97.75 81 GLN A CA 1
ATOM 627 C C . GLN A 1 81 ? 12.914 -1.554 -4.364 1.00 97.75 81 GLN A C 1
ATOM 629 O O . GLN A 1 81 ? 12.875 -0.331 -4.349 1.00 97.75 81 GLN A O 1
ATOM 634 N N . GLU A 1 82 ? 14.014 -2.222 -4.714 1.00 97.50 82 GLU A N 1
ATOM 635 C CA . GLU A 1 82 ? 15.275 -1.578 -5.105 1.00 97.50 82 GLU A CA 1
ATOM 636 C C . GLU A 1 82 ? 15.107 -0.686 -6.343 1.00 97.50 82 GLU A C 1
ATOM 638 O O . GLU A 1 82 ? 15.557 0.464 -6.351 1.00 97.50 82 GLU A O 1
ATOM 643 N N . MET A 1 83 ? 14.399 -1.172 -7.368 1.00 97.56 83 MET A N 1
ATOM 644 C CA . MET A 1 83 ? 14.114 -0.387 -8.571 1.00 97.56 83 MET A CA 1
ATOM 645 C C . MET A 1 83 ? 13.300 0.870 -8.244 1.00 97.56 83 MET A C 1
ATOM 647 O O . MET A 1 83 ? 13.666 1.965 -8.677 1.00 97.56 83 MET A O 1
ATOM 651 N N . MET A 1 84 ? 12.243 0.734 -7.436 1.00 98.06 84 MET A N 1
ATOM 652 C CA . MET A 1 84 ? 11.408 1.851 -6.984 1.00 98.06 84 MET A CA 1
ATOM 653 C C . MET A 1 84 ? 12.181 2.847 -6.100 1.00 98.06 84 MET A C 1
ATOM 655 O O . MET A 1 84 ? 12.074 4.058 -6.293 1.00 98.06 84 MET A O 1
ATOM 659 N N . GLU A 1 85 ? 12.994 2.357 -5.162 1.00 97.50 85 GLU A N 1
ATOM 660 C CA . GLU A 1 85 ? 13.849 3.182 -4.300 1.00 97.50 85 GLU A CA 1
ATOM 661 C C . GLU A 1 85 ? 14.808 4.044 -5.129 1.00 97.50 85 GLU A C 1
ATOM 663 O O . GLU A 1 85 ? 14.945 5.241 -4.871 1.00 97.50 85 GLU A O 1
ATOM 668 N N . SER A 1 86 ? 15.413 3.461 -6.170 1.00 96.62 86 SER A N 1
ATOM 669 C CA . SER A 1 86 ? 16.414 4.133 -7.007 1.00 96.62 86 SER A CA 1
ATOM 670 C C . SER A 1 86 ? 15.884 5.342 -7.788 1.00 96.62 86 SER A C 1
ATOM 672 O O . SER A 1 86 ? 16.668 6.168 -8.256 1.00 96.62 86 SER A O 1
ATOM 674 N N . VAL A 1 87 ? 14.561 5.456 -7.938 1.00 96.25 87 VAL A N 1
ATOM 675 C CA . VAL A 1 87 ? 13.912 6.518 -8.717 1.00 96.25 87 VAL A CA 1
ATOM 676 C C . VAL A 1 87 ? 13.065 7.466 -7.870 1.00 96.25 87 VAL A C 1
ATOM 678 O O . VAL A 1 87 ? 12.487 8.410 -8.412 1.00 96.25 87 VAL A O 1
ATOM 681 N N . LEU A 1 88 ? 13.016 7.269 -6.549 1.00 94.75 88 LEU A N 1
ATOM 682 C CA . LEU A 1 88 ? 12.190 8.072 -5.644 1.00 94.75 88 LEU A CA 1
ATOM 683 C C . LEU A 1 88 ? 12.520 9.571 -5.711 1.00 94.75 88 LEU A C 1
ATOM 685 O O . LEU A 1 88 ? 11.611 10.394 -5.710 1.00 94.75 88 LEU A O 1
ATOM 689 N N . ASP A 1 89 ? 13.800 9.927 -5.843 1.00 92.56 89 ASP A N 1
ATOM 690 C CA . ASP A 1 89 ? 14.234 11.329 -5.952 1.00 92.56 89 ASP A CA 1
ATOM 691 C C . ASP A 1 89 ? 13.893 11.960 -7.312 1.00 92.56 89 ASP A C 1
ATOM 693 O O . ASP A 1 89 ? 13.790 13.180 -7.429 1.00 92.56 89 ASP A O 1
ATOM 697 N N . ARG A 1 90 ? 13.702 11.140 -8.354 1.00 93.69 90 ARG A N 1
ATOM 698 C CA . ARG A 1 90 ? 13.306 11.602 -9.695 1.00 93.69 90 ARG A CA 1
ATOM 699 C C . ARG A 1 90 ? 11.796 11.752 -9.829 1.00 93.69 90 ARG A C 1
ATOM 701 O O . ARG A 1 90 ? 11.341 12.615 -10.574 1.00 93.69 90 ARG A O 1
ATOM 708 N N . PHE A 1 91 ? 11.032 10.945 -9.096 1.00 93.06 91 PHE A N 1
ATOM 709 C CA . PHE A 1 91 ? 9.570 10.956 -9.122 1.00 93.06 91 PHE A CA 1
ATOM 710 C C . PHE A 1 91 ? 8.955 11.113 -7.719 1.00 93.06 91 PHE A C 1
ATOM 712 O O . PHE A 1 91 ? 8.085 10.323 -7.344 1.00 93.06 91 PHE A O 1
ATOM 719 N N . PRO A 1 92 ? 9.338 12.143 -6.938 1.00 88.06 92 PRO A N 1
ATOM 720 C CA . PRO A 1 92 ? 8.906 12.288 -5.543 1.00 88.06 92 PRO A CA 1
ATOM 721 C C . PRO A 1 92 ? 7.397 12.534 -5.398 1.00 88.06 92 PRO A C 1
ATOM 723 O O . PRO A 1 92 ? 6.830 12.355 -4.322 1.00 88.06 92 PRO A O 1
ATOM 726 N N . THR A 1 93 ? 6.737 12.947 -6.484 1.00 90.25 93 THR A N 1
ATOM 727 C CA . THR A 1 93 ? 5.299 13.228 -6.538 1.00 90.25 93 THR A CA 1
ATOM 728 C C . THR A 1 93 ? 4.483 12.159 -7.256 1.00 90.25 93 THR A C 1
ATOM 730 O O . THR A 1 93 ? 3.278 12.336 -7.422 1.00 90.25 93 THR A O 1
ATOM 733 N N . ASN A 1 94 ? 5.099 11.048 -7.674 1.00 93.56 94 ASN A N 1
ATOM 734 C CA . ASN A 1 94 ? 4.370 9.960 -8.317 1.00 93.56 94 ASN A CA 1
ATOM 735 C C . ASN A 1 94 ? 3.560 9.170 -7.264 1.00 93.56 94 ASN A C 1
ATOM 737 O O . ASN A 1 94 ? 4.159 8.535 -6.391 1.00 93.56 94 ASN A O 1
ATOM 741 N N . PRO A 1 95 ? 2.213 9.190 -7.323 1.00 92.19 95 PRO A N 1
ATOM 742 C CA . PRO A 1 95 ? 1.374 8.592 -6.288 1.00 92.19 95 PRO A CA 1
ATOM 743 C C . PRO A 1 95 ? 1.488 7.066 -6.238 1.00 92.19 95 PRO A C 1
ATOM 745 O O . PRO A 1 95 ? 1.496 6.501 -5.145 1.00 92.19 95 PRO A O 1
ATOM 748 N N . ASP A 1 96 ? 1.621 6.402 -7.391 1.00 93.62 96 ASP A N 1
ATOM 749 C CA . ASP A 1 96 ? 1.781 4.949 -7.451 1.00 93.62 96 ASP A CA 1
ATOM 750 C C . ASP A 1 96 ? 3.105 4.531 -6.818 1.00 93.62 96 ASP A C 1
ATOM 752 O O . ASP A 1 96 ? 3.122 3.651 -5.964 1.00 93.62 96 ASP A O 1
ATOM 756 N N . LEU A 1 97 ? 4.204 5.209 -7.155 1.00 96.69 97 LEU A N 1
ATOM 757 C CA . LEU A 1 97 ? 5.514 4.930 -6.569 1.00 96.69 97 LEU A CA 1
ATOM 758 C C . LEU A 1 97 ? 5.485 5.044 -5.040 1.00 96.69 97 LEU A C 1
ATOM 760 O O . LEU A 1 97 ? 5.922 4.129 -4.343 1.00 96.69 97 LEU A O 1
ATOM 764 N N . VAL A 1 98 ? 4.938 6.144 -4.516 1.00 97.06 98 VAL A N 1
ATOM 765 C CA . VAL A 1 98 ? 4.859 6.387 -3.069 1.00 97.06 98 VAL A CA 1
ATOM 766 C C . VAL A 1 98 ? 3.990 5.333 -2.383 1.00 97.06 98 VAL A C 1
ATOM 768 O O . VAL A 1 98 ? 4.398 4.772 -1.363 1.00 97.06 98 VAL A O 1
ATOM 771 N N . LEU A 1 99 ? 2.808 5.036 -2.926 1.00 97.44 99 LEU A N 1
ATOM 772 C CA . LEU A 1 99 ? 1.889 4.073 -2.320 1.00 97.44 99 LEU A CA 1
ATOM 773 C C . LEU A 1 99 ? 2.468 2.651 -2.335 1.00 97.44 99 LEU A C 1
ATOM 775 O O . LEU A 1 99 ? 2.362 1.929 -1.345 1.00 97.44 99 LEU A O 1
ATOM 779 N N . ARG A 1 100 ? 3.108 2.255 -3.439 1.00 97.50 100 ARG A N 1
ATOM 780 C CA . ARG A 1 100 ? 3.681 0.913 -3.616 1.00 97.50 100 ARG A CA 1
ATOM 781 C C . ARG A 1 100 ? 4.928 0.715 -2.762 1.00 97.50 100 ARG A C 1
ATOM 783 O O . ARG A 1 100 ? 5.061 -0.337 -2.147 1.00 97.50 100 ARG A O 1
ATOM 790 N N . LEU A 1 101 ? 5.787 1.730 -2.635 1.00 98.00 101 LEU A N 1
ATOM 791 C CA . LEU A 1 101 ? 6.896 1.703 -1.675 1.00 98.00 101 LEU A CA 1
ATOM 792 C C . LEU A 1 101 ? 6.402 1.657 -0.228 1.00 98.00 101 LEU A C 1
ATOM 794 O O . LEU A 1 101 ? 6.970 0.916 0.568 1.00 98.00 101 LEU A O 1
ATOM 798 N N . THR A 1 102 ? 5.336 2.395 0.102 1.00 97.81 102 THR A N 1
ATOM 799 C CA . THR A 1 102 ? 4.718 2.330 1.435 1.00 97.81 102 THR A CA 1
ATOM 800 C C . THR A 1 102 ? 4.300 0.897 1.750 1.00 97.81 102 THR A C 1
ATOM 802 O O . THR A 1 102 ? 4.758 0.336 2.739 1.00 97.81 102 THR A O 1
ATOM 805 N N . ASP A 1 103 ? 3.495 0.268 0.889 1.00 97.19 103 ASP A N 1
ATOM 806 C CA . ASP A 1 103 ? 3.058 -1.114 1.112 1.00 97.19 103 ASP A CA 1
ATOM 807 C C . ASP A 1 103 ? 4.228 -2.113 1.100 1.00 97.19 103 ASP A C 1
ATOM 809 O O . ASP A 1 103 ? 4.299 -2.965 1.980 1.00 97.19 103 ASP A O 1
ATOM 813 N N . SER A 1 104 ? 5.192 -1.972 0.182 1.00 97.25 104 SER A N 1
ATOM 814 C CA . SER A 1 104 ? 6.379 -2.839 0.108 1.00 97.25 104 SER A CA 1
ATOM 815 C C . SER A 1 104 ? 7.212 -2.794 1.390 1.00 97.25 104 SER A C 1
ATOM 817 O O . SER A 1 104 ? 7.627 -3.839 1.894 1.00 97.25 104 SER A O 1
ATOM 819 N N . TYR A 1 105 ? 7.452 -1.604 1.952 1.00 97.88 105 TYR A N 1
ATOM 820 C CA . TYR A 1 105 ? 8.186 -1.466 3.211 1.00 97.88 105 TYR A CA 1
ATOM 821 C C . TYR A 1 105 ? 7.460 -2.134 4.371 1.00 97.88 105 TYR A C 1
ATOM 823 O O . TYR A 1 105 ? 8.095 -2.849 5.144 1.00 97.88 105 TYR A O 1
ATOM 831 N N . LEU A 1 106 ? 6.144 -1.961 4.471 1.00 96.19 106 LEU A N 1
ATOM 832 C CA . LEU A 1 106 ? 5.350 -2.595 5.521 1.00 96.19 106 LEU A CA 1
ATOM 833 C C . LEU A 1 106 ? 5.310 -4.122 5.349 1.00 96.19 106 LEU A C 1
ATOM 835 O O . LEU A 1 106 ? 5.582 -4.865 6.288 1.00 96.19 106 LEU A O 1
ATOM 839 N N . ALA A 1 107 ? 5.087 -4.611 4.127 1.00 94.88 107 ALA A N 1
ATOM 840 C CA . ALA A 1 107 ? 5.018 -6.038 3.810 1.00 94.88 107 ALA A CA 1
ATOM 841 C C . ALA A 1 107 ? 6.341 -6.796 4.026 1.00 94.88 107 ALA A C 1
ATOM 843 O O . ALA A 1 107 ? 6.337 -8.028 4.153 1.00 94.88 107 ALA A O 1
ATOM 844 N N . THR A 1 108 ? 7.466 -6.076 4.028 1.00 95.50 108 THR A N 1
ATOM 845 C CA . THR A 1 108 ? 8.824 -6.612 4.213 1.00 95.50 108 THR A CA 1
ATOM 846 C C . THR A 1 108 ? 9.445 -6.237 5.564 1.00 95.50 108 THR A C 1
ATOM 848 O O . THR A 1 108 ? 10.640 -6.459 5.759 1.00 95.50 108 THR A O 1
ATOM 851 N N . ASN A 1 109 ? 8.651 -5.710 6.508 1.00 95.06 109 ASN A N 1
ATOM 852 C CA . ASN A 1 109 ? 9.082 -5.285 7.848 1.00 95.06 109 ASN A CA 1
ATOM 853 C C . ASN A 1 109 ? 10.213 -4.230 7.841 1.00 95.06 109 ASN A C 1
ATOM 855 O O . ASN A 1 109 ? 11.049 -4.184 8.742 1.00 95.06 109 ASN A O 1
ATOM 859 N N . ARG A 1 110 ? 10.261 -3.367 6.821 1.00 95.81 110 ARG A N 1
ATOM 860 C CA . ARG A 1 110 ? 11.201 -2.235 6.701 1.00 95.81 110 ARG A CA 1
ATOM 861 C C . ARG A 1 110 ? 10.561 -0.919 7.143 1.00 95.81 110 ARG A C 1
ATOM 863 O O . ARG A 1 110 ? 10.734 0.122 6.512 1.00 95.81 110 ARG A O 1
ATOM 870 N N . GLU A 1 111 ? 9.830 -0.969 8.250 1.00 94.06 111 GLU A N 1
ATOM 871 C CA . GLU A 1 111 ? 9.039 0.144 8.794 1.00 94.06 111 GLU A CA 1
ATOM 872 C C . GLU A 1 111 ? 9.891 1.379 9.121 1.00 94.06 111 GLU A C 1
ATOM 874 O O . GLU A 1 111 ? 9.430 2.511 8.996 1.00 94.06 111 GLU A O 1
ATOM 879 N N . SER A 1 112 ? 11.180 1.188 9.423 1.00 96.25 112 SER A N 1
ATOM 880 C CA . SER A 1 112 ? 12.138 2.278 9.646 1.00 96.25 112 SER A CA 1
ATOM 881 C C . SER A 1 112 ? 12.303 3.223 8.447 1.00 96.25 112 SER A C 1
ATOM 883 O O . SER A 1 112 ? 12.731 4.363 8.627 1.00 96.25 112 SER A O 1
ATOM 885 N N . LYS A 1 113 ? 11.940 2.796 7.227 1.00 96.62 113 LYS A N 1
ATOM 886 C CA . LYS A 1 113 ? 11.951 3.640 6.019 1.00 96.62 113 LYS A CA 1
ATOM 887 C C . LYS A 1 113 ? 10.671 4.465 5.827 1.00 96.62 113 LYS A C 1
ATOM 889 O O . LYS A 1 113 ? 10.649 5.359 4.984 1.00 96.62 113 LYS A O 1
ATOM 894 N N . ILE A 1 114 ? 9.605 4.194 6.582 1.00 97.62 114 ILE A N 1
ATOM 895 C CA . ILE A 1 114 ? 8.314 4.878 6.423 1.00 97.62 114 ILE A CA 1
ATOM 896 C C . ILE A 1 114 ? 8.410 6.376 6.744 1.00 97.62 114 ILE A C 1
ATOM 898 O O . ILE A 1 114 ? 7.968 7.161 5.905 1.00 97.62 114 ILE A O 1
ATOM 902 N N . PRO A 1 115 ? 9.016 6.828 7.864 1.00 96.44 115 PRO A N 1
ATOM 903 C CA . PRO A 1 115 ? 9.058 8.257 8.181 1.00 96.44 115 PRO A CA 1
ATOM 904 C C . PRO A 1 115 ? 9.722 9.099 7.085 1.00 96.44 115 PRO A C 1
ATOM 906 O O . PRO A 1 115 ? 9.189 10.130 6.683 1.00 96.44 115 PRO A O 1
ATOM 909 N N . SER A 1 116 ? 10.843 8.629 6.528 1.00 95.75 116 SER A N 1
ATOM 910 C CA . SER A 1 116 ? 11.542 9.348 5.457 1.00 95.75 116 SER A CA 1
ATOM 911 C C . SER A 1 116 ? 10.739 9.382 4.152 1.00 95.75 116 SER A C 1
ATOM 913 O O . SER A 1 116 ? 10.735 10.404 3.464 1.00 95.75 116 SER A O 1
ATOM 915 N N . LEU A 1 117 ? 10.011 8.309 3.822 1.00 96.69 117 LEU A N 1
ATOM 916 C CA . LEU A 1 117 ? 9.102 8.282 2.674 1.00 96.69 117 LEU A CA 1
ATOM 917 C C . LEU A 1 117 ? 7.908 9.234 2.861 1.00 96.69 117 LEU A C 1
ATOM 919 O O . LEU A 1 117 ? 7.517 9.931 1.920 1.00 96.69 117 LEU A O 1
ATOM 923 N N . LEU A 1 118 ? 7.335 9.297 4.066 1.00 95.19 118 LEU A N 1
ATOM 924 C CA . LEU A 1 118 ? 6.226 10.201 4.380 1.00 95.19 118 LEU A CA 1
ATOM 925 C C . LEU A 1 118 ? 6.644 11.670 4.296 1.00 95.19 118 LEU A C 1
ATOM 927 O O . LEU A 1 118 ? 5.887 12.475 3.747 1.00 95.19 118 LEU A O 1
ATOM 931 N N . GLU A 1 119 ? 7.847 12.012 4.760 1.00 93.94 119 GLU A N 1
ATOM 932 C CA . GLU A 1 119 ? 8.398 13.362 4.614 1.00 93.94 119 GLU A CA 1
ATOM 933 C C . GLU A 1 119 ? 8.620 13.727 3.141 1.00 93.94 119 GLU A C 1
ATOM 935 O O . GLU A 1 119 ? 8.122 14.752 2.671 1.00 93.94 119 GLU A O 1
ATOM 940 N N . ARG A 1 120 ? 9.271 12.852 2.363 1.00 93.31 120 ARG A N 1
ATOM 941 C CA . ARG A 1 120 ? 9.514 13.081 0.924 1.00 93.31 120 ARG A CA 1
ATOM 942 C C . ARG A 1 120 ? 8.226 13.241 0.115 1.00 93.31 120 ARG A C 1
ATOM 944 O O . ARG A 1 120 ? 8.176 14.032 -0.821 1.00 93.31 120 ARG A O 1
ATOM 951 N N . SER A 1 121 ? 7.177 12.513 0.486 1.00 92.94 121 SER A N 1
ATOM 952 C CA . SER A 1 121 ? 5.883 12.537 -0.204 1.00 92.94 121 SER A CA 1
ATOM 953 C C . SER A 1 121 ? 4.920 13.615 0.302 1.00 92.94 121 SER A C 1
ATOM 955 O O . SER A 1 121 ? 3.784 13.677 -0.171 1.00 92.94 121 SER A O 1
ATOM 957 N N . LYS A 1 122 ? 5.328 14.483 1.241 1.00 91.69 122 LYS A N 1
ATOM 958 C CA . LYS A 1 122 ? 4.447 15.493 1.857 1.00 91.69 122 LYS A CA 1
ATOM 959 C C . LYS A 1 122 ? 3.717 16.357 0.828 1.00 91.69 122 LYS A C 1
ATOM 961 O O . LYS A 1 122 ? 2.498 16.489 0.909 1.00 91.69 122 LYS A O 1
ATOM 966 N N . THR A 1 123 ? 4.429 16.875 -0.173 1.00 89.81 123 THR A N 1
ATOM 967 C CA . THR A 1 123 ? 3.838 17.695 -1.245 1.00 89.81 123 THR A CA 1
ATOM 968 C C . THR A 1 123 ? 2.852 16.901 -2.102 1.00 89.81 123 THR A C 1
ATOM 970 O O . THR A 1 123 ? 1.783 17.405 -2.429 1.00 89.81 123 THR A O 1
ATOM 973 N N . ALA A 1 124 ? 3.183 15.647 -2.427 1.00 89.25 124 ALA A N 1
ATOM 974 C CA . ALA A 1 124 ? 2.328 14.766 -3.223 1.00 89.25 124 ALA A CA 1
ATOM 975 C C . ALA A 1 124 ? 1.019 14.429 -2.498 1.00 89.25 124 ALA A C 1
ATOM 977 O O . ALA A 1 124 ? -0.048 14.405 -3.101 1.00 89.25 124 ALA A O 1
ATOM 978 N N . ARG A 1 125 ? 1.101 14.186 -1.185 1.00 91.31 125 ARG A N 1
ATOM 979 C CA . ARG A 1 125 ? -0.060 13.918 -0.329 1.00 91.31 125 ARG A CA 1
ATOM 980 C C . ARG A 1 125 ? -0.932 15.160 -0.155 1.00 91.31 125 ARG A C 1
ATOM 982 O O . ARG A 1 125 ? -2.148 15.040 -0.204 1.00 91.31 125 ARG A O 1
ATOM 989 N N . ALA A 1 126 ? -0.325 16.337 0.003 1.00 87.00 126 ALA A N 1
ATOM 990 C CA . ALA A 1 126 ? -1.056 17.596 0.150 1.00 87.00 126 ALA A CA 1
ATOM 991 C C . ALA A 1 126 ? -1.847 17.980 -1.113 1.00 87.00 126 ALA A C 1
ATOM 993 O O . ALA A 1 126 ? -2.931 18.543 -1.009 1.00 87.00 126 ALA A O 1
ATOM 994 N N . SER A 1 127 ? -1.332 17.665 -2.308 1.00 85.75 127 SER A N 1
ATOM 995 C CA . SER A 1 127 ? -2.040 17.917 -3.571 1.00 85.75 127 SER A CA 1
ATOM 996 C C . SER A 1 127 ? -2.997 16.792 -3.984 1.00 85.75 127 SER A C 1
ATOM 998 O O . SER A 1 127 ? -3.801 16.981 -4.896 1.00 85.75 127 SER A O 1
ATOM 1000 N N . ASN A 1 128 ? -2.931 15.629 -3.329 1.00 87.12 128 ASN A N 1
ATOM 1001 C CA . ASN A 1 128 ? -3.744 14.458 -3.636 1.00 87.12 128 ASN A CA 1
ATOM 1002 C C . ASN A 1 128 ? -4.213 13.760 -2.347 1.00 87.12 128 ASN A C 1
ATOM 1004 O O . ASN A 1 128 ? -3.595 12.805 -1.868 1.00 87.12 128 ASN A O 1
ATOM 1008 N N . HIS A 1 129 ? -5.355 14.202 -1.815 1.00 86.06 129 HIS A N 1
ATOM 1009 C CA . HIS A 1 129 ? -5.959 13.632 -0.606 1.00 86.06 129 HIS A CA 1
ATOM 1010 C C . HIS A 1 129 ? -6.226 12.124 -0.731 1.00 86.06 129 HIS A C 1
ATOM 1012 O O . HIS A 1 129 ? -6.032 11.382 0.231 1.00 86.06 129 HIS A O 1
ATOM 1018 N N . ARG A 1 130 ? -6.577 11.628 -1.927 1.00 90.31 130 ARG A N 1
ATOM 1019 C CA . ARG A 1 130 ? -6.782 10.191 -2.167 1.00 90.31 130 ARG A CA 1
ATOM 1020 C C . ARG A 1 130 ? -5.506 9.381 -1.927 1.00 90.31 130 ARG A C 1
ATOM 1022 O O . ARG A 1 130 ? -5.585 8.307 -1.334 1.00 90.31 130 ARG A O 1
ATOM 1029 N N . LEU A 1 131 ? -4.336 9.889 -2.330 1.00 93.12 131 LEU A N 1
ATOM 1030 C CA . LEU A 1 131 ? -3.048 9.262 -2.007 1.00 93.12 131 LEU A CA 1
ATOM 1031 C C . LEU A 1 131 ? -2.841 9.193 -0.489 1.00 93.12 131 LEU A C 1
ATOM 1033 O O . LEU A 1 131 ? -2.457 8.142 0.022 1.00 93.12 131 LEU A O 1
ATOM 1037 N N . ALA A 1 132 ? -3.117 10.283 0.231 1.00 94.31 132 ALA A N 1
ATOM 1038 C CA . ALA A 1 132 ? -2.981 10.315 1.685 1.00 94.31 132 ALA A CA 1
ATOM 1039 C C . ALA A 1 132 ? -3.892 9.277 2.365 1.00 94.31 132 ALA A C 1
ATOM 1041 O O . ALA A 1 132 ? -3.406 8.492 3.175 1.00 94.31 132 ALA A O 1
ATOM 1042 N N . LEU A 1 133 ? -5.173 9.204 1.988 1.00 94.75 133 LEU A N 1
ATOM 1043 C CA . LEU A 1 133 ? -6.118 8.221 2.536 1.00 94.75 133 LEU A CA 1
ATOM 1044 C C . LEU A 1 133 ? -5.693 6.776 2.221 1.00 94.75 133 LEU A C 1
ATOM 1046 O O . LEU A 1 133 ? -5.720 5.919 3.103 1.00 94.75 133 LEU A O 1
ATOM 1050 N N . ASN A 1 134 ? -5.217 6.503 1.001 1.00 95.81 134 ASN A N 1
ATOM 1051 C CA . ASN A 1 134 ? -4.704 5.181 0.626 1.00 95.81 134 ASN A CA 1
ATOM 1052 C C . ASN A 1 134 ? -3.471 4.772 1.450 1.00 95.81 134 ASN A C 1
ATOM 1054 O O . ASN A 1 134 ? -3.346 3.610 1.838 1.00 95.81 134 ASN A O 1
ATOM 1058 N N . ILE A 1 135 ? -2.580 5.721 1.752 1.00 97.31 135 ILE A N 1
ATOM 1059 C CA . ILE A 1 135 ? -1.442 5.495 2.651 1.00 97.31 135 ILE A CA 1
ATOM 1060 C C . ILE A 1 135 ? -1.934 5.187 4.070 1.00 97.31 135 ILE A C 1
ATOM 1062 O O . ILE A 1 135 ? -1.437 4.245 4.682 1.00 97.31 135 ILE A O 1
ATOM 1066 N N . VAL A 1 136 ? -2.940 5.906 4.583 1.00 97.75 136 VAL A N 1
ATOM 1067 C CA . VAL A 1 136 ? -3.526 5.620 5.906 1.00 97.75 136 VAL A CA 1
ATOM 1068 C C . VAL A 1 136 ? -4.117 4.208 5.950 1.00 97.75 136 VAL A C 1
ATOM 1070 O O . VAL A 1 136 ? -3.857 3.481 6.904 1.00 97.75 136 VAL A O 1
ATOM 1073 N N . TYR A 1 137 ? -4.831 3.764 4.909 1.00 96.88 137 TYR A N 1
ATOM 1074 C CA . TYR A 1 137 ? -5.315 2.380 4.824 1.00 96.88 137 TYR A CA 1
ATOM 1075 C C . TYR A 1 137 ? -4.188 1.346 4.902 1.00 96.88 137 TYR A C 1
ATOM 1077 O O . TYR A 1 137 ? -4.339 0.328 5.583 1.00 96.88 137 TYR A O 1
ATOM 1085 N N . ALA A 1 138 ? -3.070 1.585 4.210 1.00 96.31 138 ALA A N 1
ATOM 1086 C CA . ALA A 1 138 ? -1.906 0.710 4.287 1.00 96.31 138 ALA A CA 1
ATOM 1087 C C . ALA A 1 138 ? -1.327 0.699 5.711 1.00 96.31 138 ALA A C 1
ATOM 1089 O O . ALA A 1 138 ? -1.147 -0.367 6.290 1.00 96.31 138 ALA A O 1
ATOM 1090 N N . LEU A 1 139 ? -1.126 1.866 6.320 1.00 97.88 139 LEU A N 1
ATOM 1091 C CA . LEU A 1 139 ? -0.585 1.978 7.676 1.00 97.88 139 LEU A CA 1
ATOM 1092 C C . LEU A 1 139 ? -1.479 1.282 8.717 1.00 97.88 139 LEU A C 1
ATOM 1094 O O . LEU A 1 139 ? -0.976 0.508 9.527 1.00 97.88 139 LEU A O 1
ATOM 1098 N N . VAL A 1 140 ? -2.802 1.464 8.647 1.00 96.44 140 VAL A N 1
ATOM 1099 C CA . VAL A 1 140 ? -3.770 0.783 9.527 1.00 96.44 140 VAL A CA 1
ATOM 1100 C C . VAL A 1 140 ? -3.704 -0.737 9.366 1.00 96.44 140 VAL A C 1
ATOM 1102 O O . VAL A 1 140 ? -3.677 -1.455 10.363 1.00 96.44 140 VAL A O 1
ATOM 1105 N N . ARG A 1 141 ? -3.627 -1.243 8.126 1.00 93.69 141 ARG A N 1
ATOM 1106 C CA . ARG A 1 141 ? -3.537 -2.687 7.840 1.00 93.69 141 ARG A CA 1
ATOM 1107 C C . ARG A 1 141 ? -2.344 -3.353 8.528 1.00 93.69 141 ARG A C 1
ATOM 1109 O O . ARG A 1 141 ? -2.468 -4.493 8.963 1.00 93.69 141 ARG A O 1
ATOM 1116 N N . TYR A 1 142 ? -1.215 -2.653 8.617 1.00 94.75 142 TYR A N 1
ATOM 1117 C CA . TYR A 1 142 ? 0.010 -3.138 9.262 1.00 94.75 142 TYR A CA 1
ATOM 1118 C C . TYR A 1 142 ? 0.206 -2.575 10.681 1.00 94.75 142 TYR A C 1
ATOM 1120 O O . TYR A 1 142 ? 1.318 -2.587 11.200 1.00 94.75 142 TYR A O 1
ATOM 1128 N N . ALA A 1 143 ? -0.864 -2.076 11.311 1.00 94.12 143 ALA A N 1
ATOM 1129 C CA . ALA A 1 143 ? -0.866 -1.546 12.676 1.00 94.12 143 ALA A CA 1
ATOM 1130 C C . ALA A 1 143 ? 0.161 -0.421 12.950 1.00 94.12 143 ALA A C 1
ATOM 1132 O O . ALA A 1 143 ? 0.569 -0.205 14.090 1.00 94.12 143 ALA A O 1
ATOM 1133 N N . GLN A 1 144 ? 0.526 0.354 11.926 1.00 96.75 144 GLN A N 1
ATOM 1134 C CA . GLN A 1 144 ? 1.377 1.544 12.032 1.00 96.75 144 GLN A CA 1
ATOM 1135 C C . GLN A 1 144 ? 0.559 2.756 12.495 1.00 96.75 144 GLN A C 1
ATOM 1137 O O . GLN A 1 144 ? 0.307 3.704 11.746 1.00 96.75 144 GLN A O 1
ATOM 1142 N N . VAL A 1 145 ? 0.069 2.679 13.733 1.00 95.25 145 VAL A N 1
ATOM 1143 C CA . VAL A 1 145 ? -0.924 3.601 14.308 1.00 95.25 145 VAL A CA 1
ATOM 1144 C C . VAL A 1 145 ? -0.430 5.046 14.327 1.00 95.25 145 VAL A C 1
ATOM 1146 O O . VAL A 1 145 ? -1.161 5.944 13.907 1.00 95.25 145 VAL A O 1
ATOM 1149 N N . GLU A 1 146 ? 0.801 5.277 14.781 1.00 94.94 146 GLU A N 1
ATOM 1150 C CA . GLU A 1 146 ? 1.345 6.631 14.936 1.00 94.94 146 GLU A CA 1
ATOM 1151 C C . GLU A 1 146 ? 1.464 7.342 13.587 1.00 94.94 146 GLU A C 1
ATOM 1153 O O . GLU A 1 146 ? 0.975 8.458 13.404 1.00 94.94 146 GLU A O 1
ATOM 1158 N N . GLN A 1 147 ? 2.032 6.664 12.591 1.00 96.69 147 GLN A N 1
ATOM 1159 C CA . GLN A 1 147 ? 2.167 7.214 11.247 1.00 96.69 147 GLN A CA 1
ATOM 1160 C C . GLN A 1 147 ? 0.794 7.398 10.585 1.00 96.69 147 GLN A C 1
ATOM 1162 O O . GLN A 1 147 ? 0.584 8.394 9.891 1.00 96.69 147 GLN A O 1
ATOM 1167 N N . ALA A 1 148 ? -0.152 6.475 10.810 1.00 97.12 148 ALA A N 1
ATOM 1168 C CA . ALA A 1 148 ? -1.513 6.590 10.290 1.00 97.12 148 ALA A CA 1
ATOM 1169 C C . ALA A 1 148 ? -2.205 7.859 10.807 1.00 97.12 148 ALA A C 1
ATOM 1171 O O . ALA A 1 148 ? -2.787 8.594 10.008 1.00 97.12 148 ALA A O 1
ATOM 1172 N N . ARG A 1 149 ? -2.092 8.149 12.113 1.00 95.56 149 ARG A N 1
ATOM 1173 C CA . ARG A 1 149 ? -2.633 9.369 12.737 1.00 95.56 149 ARG A CA 1
ATOM 1174 C C . ARG A 1 149 ? -2.018 10.625 12.129 1.00 95.56 149 ARG A C 1
ATOM 1176 O O . ARG A 1 149 ? -2.752 11.472 11.633 1.00 95.56 149 ARG A O 1
ATOM 1183 N N . VAL A 1 150 ? -0.685 10.695 12.059 1.00 94.12 150 VAL A N 1
ATOM 1184 C CA . VAL A 1 150 ? 0.034 11.854 11.496 1.00 94.12 150 VAL A CA 1
ATOM 1185 C C . VAL A 1 150 ? -0.407 12.159 10.061 1.00 94.12 150 VAL A C 1
ATOM 1187 O O . VAL A 1 150 ? -0.663 13.314 9.714 1.00 94.12 150 VAL A O 1
ATOM 1190 N N . VAL A 1 151 ? -0.510 11.135 9.207 1.00 95.38 151 VAL A N 1
ATOM 1191 C CA . VAL A 1 151 ? -0.922 11.327 7.807 1.00 95.38 151 VAL A CA 1
ATOM 1192 C C . VAL A 1 151 ? -2.398 11.719 7.710 1.00 95.38 151 VAL A C 1
ATOM 1194 O O . VAL A 1 151 ? -2.731 12.602 6.915 1.00 95.38 151 VAL A O 1
ATOM 1197 N N . LEU A 1 152 ? -3.270 11.092 8.504 1.00 94.81 152 LEU A N 1
ATOM 1198 C CA . LEU A 1 152 ? -4.704 11.370 8.497 1.00 94.81 152 LEU A CA 1
ATOM 1199 C C . LEU A 1 152 ? -5.008 12.789 8.986 1.00 94.81 152 LEU A C 1
ATOM 1201 O O . LEU A 1 152 ? -5.764 13.503 8.330 1.00 94.81 152 LEU A O 1
ATOM 1205 N N . ASP A 1 153 ? -4.376 13.227 10.073 1.00 91.62 153 ASP A N 1
ATOM 1206 C CA . ASP A 1 153 ? -4.572 14.565 10.634 1.00 91.62 153 ASP A CA 1
ATOM 1207 C C . ASP A 1 153 ? -4.114 15.647 9.651 1.00 91.62 153 ASP A C 1
ATOM 1209 O O . ASP A 1 153 ? -4.859 16.590 9.368 1.00 91.62 153 ASP A O 1
ATOM 1213 N N . GLY A 1 154 ? -2.950 15.454 9.021 1.00 87.81 154 GLY A N 1
ATOM 1214 C CA . GLY A 1 154 ? -2.444 16.363 7.991 1.00 87.81 154 GLY A CA 1
ATOM 1215 C C . GLY A 1 154 ? -3.338 16.465 6.748 1.00 87.81 154 GLY A C 1
ATOM 1216 O O . GLY A 1 154 ? -3.381 17.516 6.119 1.00 87.81 154 GLY A O 1
ATOM 1217 N N . CYS A 1 155 ? -4.068 15.403 6.398 1.00 84.50 155 CYS A N 1
ATOM 1218 C CA . CYS A 1 155 ? -5.033 15.405 5.293 1.00 84.50 155 CYS A CA 1
ATOM 1219 C C . CYS A 1 155 ? -6.382 16.023 5.716 1.00 84.50 155 CYS A C 1
ATOM 1221 O O . CYS A 1 155 ? -6.989 16.789 4.970 1.00 84.50 155 CYS A O 1
ATOM 1223 N N . SER A 1 156 ? -6.839 15.726 6.936 1.00 81.31 156 SER A N 1
ATOM 1224 C CA . SER A 1 156 ? -8.149 16.150 7.444 1.00 81.31 156 SER A CA 1
ATOM 1225 C C . SER A 1 156 ? -8.259 17.656 7.676 1.00 81.31 156 SER A C 1
ATOM 1227 O O . SER A 1 156 ? -9.302 18.231 7.377 1.00 81.31 156 SER A O 1
ATOM 1229 N N . THR A 1 157 ? -7.186 18.313 8.128 1.00 75.44 157 THR A N 1
ATOM 1230 C CA . THR A 1 157 ? -7.160 19.774 8.321 1.00 75.44 157 THR A CA 1
ATOM 1231 C C . THR A 1 157 ? -7.424 20.517 7.012 1.00 75.44 157 THR A C 1
ATOM 1233 O O . THR A 1 157 ? -8.209 21.461 6.982 1.00 75.44 157 THR A O 1
ATOM 1236 N N . VAL A 1 158 ? -6.851 20.041 5.903 1.00 69.31 158 VAL A N 1
ATOM 1237 C CA . VAL A 1 158 ? -7.071 20.613 4.565 1.00 69.31 158 VAL A CA 1
ATOM 1238 C C . VAL A 1 158 ? -8.504 20.372 4.083 1.00 69.31 158 VAL A C 1
ATOM 1240 O O . VAL A 1 158 ? -9.129 21.279 3.535 1.00 69.31 158 VAL A O 1
ATOM 1243 N N . LEU A 1 159 ? -9.055 19.179 4.332 1.00 68.00 159 LEU A N 1
ATOM 1244 C CA . LEU A 1 159 ? -10.436 18.838 3.968 1.00 68.00 159 LEU A CA 1
ATOM 1245 C C . LEU A 1 159 ? -11.488 19.602 4.800 1.00 68.00 159 LEU A C 1
ATOM 1247 O O . LEU A 1 159 ? -12.602 19.824 4.321 1.00 68.00 159 LEU A O 1
ATOM 1251 N N . GLN A 1 160 ? -11.151 20.015 6.026 1.00 66.31 160 GLN A N 1
ATOM 1252 C CA . GLN A 1 160 ? -12.039 20.745 6.942 1.00 66.31 160 GLN A CA 1
ATOM 1253 C C . GLN A 1 160 ? -11.948 22.279 6.801 1.00 66.31 160 GLN A C 1
ATOM 1255 O O . GLN A 1 160 ? -12.951 22.964 7.015 1.00 66.31 160 GLN A O 1
ATOM 1260 N N . ALA A 1 161 ? -10.808 22.825 6.358 1.00 55.72 161 ALA A N 1
ATOM 1261 C CA . ALA A 1 161 ? -10.532 24.268 6.297 1.00 55.72 161 ALA A CA 1
ATOM 1262 C C . ALA A 1 161 ? -11.571 25.152 5.553 1.00 55.72 161 ALA A C 1
ATOM 1264 O O . ALA A 1 161 ? -11.778 26.289 5.976 1.00 55.72 161 ALA A O 1
ATOM 1265 N N . PRO A 1 162 ? -12.287 24.705 4.496 1.00 49.97 162 PRO A N 1
ATOM 1266 C CA . PRO A 1 162 ? -13.308 25.543 3.854 1.00 49.97 162 PRO A CA 1
ATOM 1267 C C . PRO A 1 162 ? -14.671 25.573 4.572 1.00 49.97 162 PRO A C 1
ATOM 1269 O O . PRO A 1 162 ? -15.542 26.347 4.168 1.00 49.97 162 PRO A O 1
ATOM 1272 N N . ARG A 1 163 ? -14.910 24.711 5.574 1.00 50.28 163 ARG A N 1
ATOM 1273 C CA . ARG A 1 163 ? -16.218 24.598 6.252 1.00 50.28 163 ARG A CA 1
ATOM 1274 C C . ARG A 1 163 ? -16.353 25.521 7.459 1.00 50.28 163 ARG A C 1
ATOM 1276 O O . ARG A 1 163 ? -17.423 26.100 7.619 1.00 50.28 163 ARG A O 1
ATOM 1283 N N . GLU A 1 164 ? -15.293 25.726 8.236 1.00 46.72 164 GLU A N 1
ATOM 1284 C CA . GLU A 1 164 ? -15.322 26.630 9.401 1.00 46.72 164 GLU A CA 1
ATOM 1285 C C . GLU A 1 164 ? -15.627 28.078 8.978 1.00 46.72 164 GLU A C 1
ATOM 1287 O O . GLU A 1 164 ? -16.459 28.739 9.584 1.00 46.72 164 GLU A O 1
ATOM 1292 N N . SER A 1 165 ? -15.109 28.521 7.827 1.00 44.69 165 SER A N 1
ATOM 1293 C CA . SER A 1 165 ? -15.426 29.844 7.264 1.00 44.69 165 SER A CA 1
ATOM 1294 C C . SER A 1 165 ? -16.859 29.984 6.720 1.00 44.69 165 SER A C 1
ATOM 1296 O O . SER A 1 165 ? -17.348 31.108 6.609 1.00 44.69 165 SER A O 1
ATOM 1298 N N . LYS A 1 166 ? -17.531 28.886 6.338 1.00 43.56 166 LYS A N 1
ATOM 1299 C CA . LYS A 1 166 ? -18.916 28.909 5.818 1.00 43.56 166 LYS A CA 1
ATOM 1300 C C . LYS A 1 166 ? -19.966 28.655 6.905 1.00 43.56 166 LYS A C 1
ATOM 1302 O O . LYS A 1 166 ? -21.125 29.002 6.692 1.00 43.56 166 LYS A O 1
ATOM 1307 N N . ALA A 1 167 ? -19.586 28.079 8.048 1.00 46.47 167 ALA A N 1
ATOM 1308 C CA . ALA A 1 167 ? -20.471 27.914 9.202 1.00 46.47 167 ALA A CA 1
ATOM 1309 C C . ALA A 1 167 ? -20.811 29.263 9.869 1.00 46.47 167 ALA A C 1
ATOM 1311 O O . ALA A 1 167 ? -21.924 29.427 10.361 1.00 46.47 167 ALA A O 1
ATOM 1312 N N . ASP A 1 168 ? -19.915 30.251 9.763 1.00 42.12 168 ASP A N 1
ATOM 1313 C CA . ASP A 1 168 ? -20.127 31.612 10.283 1.00 42.12 168 ASP A CA 1
ATOM 1314 C C . ASP A 1 168 ? -20.841 32.553 9.291 1.00 42.12 168 ASP A C 1
ATOM 1316 O O . ASP A 1 168 ? -21.225 33.669 9.641 1.00 42.12 168 ASP A O 1
ATOM 1320 N N . ALA A 1 169 ? -21.053 32.117 8.045 1.00 41.44 169 ALA A N 1
ATOM 1321 C CA . ALA A 1 169 ? -21.629 32.931 6.978 1.00 41.44 169 ALA A CA 1
ATOM 1322 C C . ALA A 1 169 ? -22.730 32.167 6.230 1.00 41.44 169 ALA A C 1
ATOM 1324 O O . ALA A 1 169 ? -22.554 31.703 5.102 1.00 41.44 169 ALA A O 1
ATOM 1325 N N . ALA A 1 170 ? -23.909 32.060 6.845 1.00 47.16 170 ALA A N 1
ATOM 1326 C CA . ALA A 1 170 ? -25.118 31.680 6.125 1.00 47.16 170 ALA A CA 1
ATOM 1327 C C . ALA A 1 170 ? -25.401 32.707 5.009 1.00 47.16 170 ALA A C 1
ATOM 1329 O O . ALA A 1 170 ? -25.833 33.829 5.267 1.00 47.16 170 ALA A O 1
ATOM 1330 N N . GLY A 1 171 ? -25.169 32.327 3.753 1.00 38.62 171 GLY A N 1
ATOM 1331 C CA . GLY A 1 171 ? -25.423 33.190 2.603 1.00 38.62 171 GLY A CA 1
ATOM 1332 C C . GLY A 1 171 ? -25.215 32.454 1.286 1.00 38.62 171 GLY A C 1
ATOM 1333 O O . GLY A 1 171 ? -24.154 31.904 1.022 1.00 38.62 171 GLY A O 1
ATOM 1334 N N . LYS A 1 172 ? -26.272 32.409 0.477 1.00 46.75 172 LYS A N 1
ATOM 1335 C CA . LYS A 1 172 ? -26.371 31.737 -0.825 1.00 46.75 172 LYS A CA 1
ATOM 1336 C C . LYS A 1 172 ? -25.153 31.994 -1.732 1.00 46.75 172 LYS A C 1
ATOM 1338 O O . LYS A 1 172 ? -24.668 33.114 -1.819 1.00 46.75 172 LYS A O 1
ATOM 1343 N N . ASN A 1 173 ? -24.794 30.961 -2.498 1.00 45.50 173 ASN A N 1
ATOM 1344 C CA . ASN A 1 173 ? -23.807 30.932 -3.588 1.00 45.50 173 ASN A CA 1
ATOM 1345 C C . ASN A 1 173 ? -22.328 31.033 -3.189 1.00 45.50 173 ASN A C 1
ATOM 1347 O O . ASN A 1 173 ? -21.714 32.090 -3.258 1.00 45.50 173 ASN A O 1
ATOM 1351 N N . ALA A 1 174 ? -21.706 29.879 -2.945 1.00 37.84 174 ALA A N 1
ATOM 1352 C CA . ALA A 1 174 ? -20.264 29.722 -3.105 1.00 37.84 174 ALA A CA 1
ATOM 1353 C C . ALA A 1 174 ? -19.939 28.264 -3.451 1.00 37.84 174 ALA A C 1
ATOM 1355 O O . ALA A 1 174 ? -20.261 27.388 -2.651 1.00 37.84 174 ALA A O 1
ATOM 1356 N N . ALA A 1 175 ? -19.331 28.068 -4.630 1.00 37.44 175 ALA A N 1
ATOM 1357 C CA . ALA A 1 175 ? -18.627 26.900 -5.186 1.00 37.44 175 ALA A CA 1
ATOM 1358 C C . ALA A 1 175 ? -18.763 25.547 -4.444 1.00 37.44 175 ALA A C 1
ATOM 1360 O O . ALA A 1 175 ? -18.519 25.462 -3.241 1.00 37.44 175 ALA A O 1
ATOM 1361 N N . GLY A 1 176 ? -19.131 24.511 -5.214 1.00 36.16 176 GLY A N 1
ATOM 1362 C CA . GLY A 1 176 ? -19.702 23.223 -4.792 1.00 36.16 176 GLY A CA 1
ATOM 1363 C C . GLY A 1 176 ? -19.054 22.493 -3.601 1.00 36.16 176 GLY A C 1
ATOM 1364 O O . GLY A 1 176 ? -17.886 22.710 -3.286 1.00 36.16 176 GLY A O 1
ATOM 1365 N N . PRO A 1 177 ? -19.822 21.623 -2.917 1.00 44.97 177 PRO A N 1
ATOM 1366 C CA . PRO A 1 177 ? -19.375 20.947 -1.704 1.00 44.97 177 PRO A CA 1
ATOM 1367 C C . PRO A 1 177 ? -18.179 20.031 -1.991 1.00 44.97 177 PRO A C 1
ATOM 1369 O O . PRO A 1 177 ? -18.197 19.261 -2.950 1.00 44.97 177 PRO A O 1
ATOM 1372 N N . VAL A 1 178 ? -17.164 20.080 -1.120 1.00 47.81 178 VAL A N 1
ATOM 1373 C CA . VAL A 1 178 ? -16.226 18.962 -0.920 1.00 47.81 178 VAL A CA 1
ATOM 1374 C C . VAL A 1 178 ? -17.078 17.691 -0.822 1.00 47.81 178 VAL A C 1
ATOM 1376 O O . VAL A 1 178 ? -18.029 17.704 -0.030 1.00 47.81 178 VAL A O 1
ATOM 1379 N N . PRO A 1 179 ? -16.836 16.639 -1.628 1.00 52.31 179 PRO A N 1
ATOM 1380 C CA . PRO A 1 179 ? -17.739 15.498 -1.664 1.00 52.31 179 PRO A CA 1
ATOM 1381 C C . PRO A 1 179 ? -17.814 14.894 -0.259 1.00 52.31 179 PRO A C 1
ATOM 1383 O O . PRO A 1 179 ? -16.800 14.460 0.284 1.00 52.31 179 PRO A O 1
ATOM 1386 N N . SER A 1 180 ? -19.015 14.905 0.329 1.00 62.00 180 SER A N 1
ATOM 1387 C CA . SER A 1 180 ? -19.368 14.390 1.668 1.00 62.00 180 SER A CA 1
ATOM 1388 C C . SER A 1 180 ? -18.664 13.076 2.022 1.00 62.00 180 SER A C 1
ATOM 1390 O O . SER A 1 180 ? -18.196 12.882 3.140 1.00 62.00 180 SER A O 1
ATOM 1392 N N . ARG A 1 181 ? -18.459 12.235 1.008 1.00 75.50 181 ARG A N 1
ATOM 1393 C CA . ARG A 1 181 ? -17.760 10.955 1.080 1.00 75.50 181 ARG A CA 1
ATOM 1394 C C . ARG A 1 181 ? -16.351 11.001 1.685 1.00 75.50 181 ARG A C 1
ATOM 1396 O O . ARG A 1 181 ? -16.013 10.092 2.431 1.00 75.50 181 ARG A O 1
ATOM 1403 N N . GLU A 1 182 ? -15.512 11.992 1.368 1.00 81.75 182 GLU A N 1
ATOM 1404 C CA . GLU A 1 182 ? -14.121 12.010 1.870 1.00 81.75 182 GLU A CA 1
ATOM 1405 C C . GLU A 1 182 ? -14.048 12.380 3.354 1.00 81.75 182 GLU A C 1
ATOM 1407 O O . GLU A 1 182 ? -13.179 11.893 4.072 1.00 81.75 182 GLU A O 1
ATOM 1412 N N . LEU A 1 183 ? -14.995 13.189 3.836 1.00 84.44 183 LEU A N 1
ATOM 1413 C CA . LEU A 1 183 ? -15.097 13.512 5.256 1.00 84.44 183 LEU A CA 1
ATOM 1414 C C . LEU A 1 183 ? -15.583 12.300 6.065 1.00 84.44 183 LEU A C 1
ATOM 1416 O O . LEU A 1 183 ? -14.974 11.968 7.082 1.00 84.44 183 LEU A O 1
ATOM 1420 N N . GLY A 1 184 ? -16.613 11.597 5.579 1.00 90.94 184 GLY A N 1
ATOM 1421 C CA . GLY A 1 184 ? -17.040 10.322 6.161 1.00 90.94 184 GLY A CA 1
ATOM 1422 C C . GLY A 1 184 ? -15.912 9.286 6.186 1.00 90.94 184 GLY A C 1
ATOM 1423 O O . GLY A 1 184 ? -15.694 8.621 7.196 1.00 90.94 184 GLY A O 1
ATOM 1424 N N . GLU A 1 185 ? -15.114 9.215 5.116 1.00 93.94 185 GLU A N 1
ATOM 1425 C CA . GLU A 1 185 ? -13.932 8.347 5.029 1.00 93.94 185 GLU A CA 1
ATOM 1426 C C . GLU A 1 185 ? -12.854 8.707 6.070 1.00 93.94 185 GLU A C 1
ATOM 1428 O O . GLU A 1 185 ? -12.247 7.811 6.660 1.00 93.94 185 GLU A O 1
ATOM 1433 N N . VAL A 1 186 ? -12.647 9.996 6.370 1.00 94.44 186 VAL A N 1
ATOM 1434 C CA . VAL A 1 186 ? -11.736 10.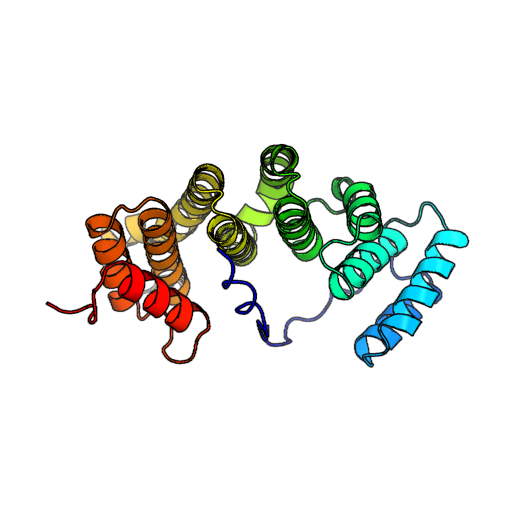437 7.443 1.00 94.44 186 VAL A CA 1
ATOM 1435 C C . VAL A 1 186 ? -12.214 9.954 8.813 1.00 94.44 186 VAL A C 1
ATOM 1437 O O . VAL A 1 186 ? -11.417 9.380 9.559 1.00 94.44 186 VAL A O 1
ATOM 1440 N N . PHE A 1 187 ? -13.493 10.146 9.151 1.00 94.56 187 PHE A N 1
ATOM 1441 C CA . PHE A 1 187 ? -14.052 9.646 10.414 1.00 94.56 187 PHE A CA 1
ATOM 1442 C C . PHE A 1 187 ? -13.962 8.121 10.495 1.00 94.56 187 PHE A C 1
ATOM 1444 O O . PHE A 1 187 ? -13.540 7.567 11.508 1.00 94.56 187 PHE A O 1
ATOM 1451 N N . PHE A 1 188 ? -14.239 7.431 9.394 1.00 96.88 188 PHE A N 1
ATOM 1452 C CA . PHE A 1 188 ? -14.103 5.986 9.323 1.00 96.88 188 PHE A CA 1
ATOM 1453 C C . PHE A 1 188 ? -12.672 5.516 9.611 1.00 96.88 188 PHE A C 1
ATOM 1455 O O . PHE A 1 188 ? -12.463 4.602 10.410 1.00 96.88 188 PHE A O 1
ATOM 1462 N N . LEU A 1 189 ? -11.669 6.163 9.013 1.00 96.88 189 LEU A N 1
ATOM 1463 C CA . LEU A 1 189 ? -10.261 5.855 9.266 1.00 96.88 189 LEU A CA 1
ATOM 1464 C C . LEU A 1 189 ? -9.849 6.162 10.712 1.00 96.88 189 LEU A C 1
ATOM 1466 O O . LEU A 1 189 ? -9.105 5.374 11.295 1.00 96.88 189 LEU A O 1
ATOM 1470 N N . ARG A 1 190 ? -10.368 7.236 11.329 1.00 96.69 190 ARG A N 1
ATOM 1471 C CA . ARG A 1 190 ? -10.184 7.491 12.773 1.00 96.69 190 ARG A CA 1
ATOM 1472 C C . ARG A 1 190 ? -10.749 6.348 13.612 1.00 96.69 190 ARG A C 1
ATOM 1474 O O . ARG A 1 190 ? -10.075 5.881 14.529 1.00 96.69 190 ARG A O 1
ATOM 1481 N N . GLY A 1 191 ? -11.931 5.849 13.253 1.00 96.75 191 GLY A N 1
ATOM 1482 C CA . GLY A 1 191 ? -12.547 4.695 13.903 1.00 96.75 191 GLY A CA 1
ATOM 1483 C C . GLY A 1 191 ? -11.704 3.425 13.780 1.00 96.75 191 GLY A C 1
ATOM 1484 O O . GLY A 1 191 ? -11.474 2.738 14.773 1.00 96.75 191 GLY A O 1
ATOM 1485 N N . LEU A 1 192 ? -11.151 3.144 12.595 1.00 97.31 192 LEU A N 1
ATOM 1486 C CA . LEU A 1 192 ? -10.258 1.997 12.392 1.00 97.31 192 LEU A CA 1
ATOM 1487 C C . LEU A 1 192 ? -8.944 2.116 13.179 1.00 97.31 192 LEU A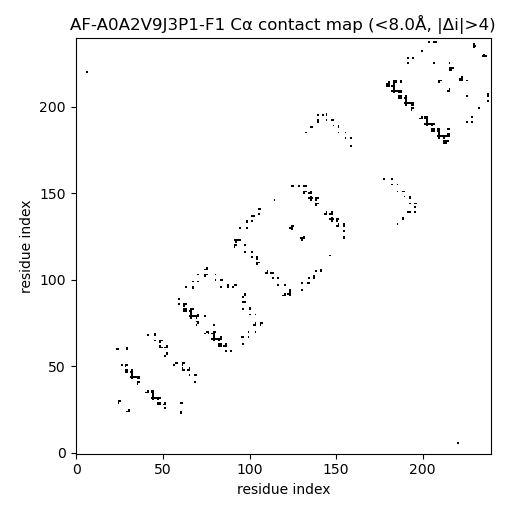 C 1
ATOM 1489 O O . LEU A 1 192 ? -8.466 1.123 13.733 1.00 97.31 192 LEU A O 1
ATOM 1493 N N . ILE A 1 193 ? -8.363 3.316 13.253 1.00 96.38 193 ILE A N 1
ATOM 1494 C CA . ILE A 1 193 ? -7.174 3.591 14.072 1.00 96.38 193 ILE A CA 1
ATOM 1495 C C . ILE A 1 193 ? -7.488 3.326 15.550 1.00 96.38 193 ILE A C 1
ATOM 1497 O O . ILE A 1 193 ? -6.756 2.583 16.206 1.00 96.38 193 ILE A O 1
ATOM 1501 N N . ALA A 1 194 ? -8.591 3.879 16.065 1.00 95.81 194 ALA A N 1
ATOM 1502 C CA . ALA A 1 194 ? -9.037 3.649 17.438 1.00 95.81 194 ALA A CA 1
ATOM 1503 C C . ALA A 1 194 ? -9.260 2.152 17.708 1.00 95.81 194 ALA A C 1
ATOM 1505 O O . ALA A 1 194 ? -8.777 1.626 18.716 1.00 95.81 194 ALA A O 1
ATOM 1506 N N . ALA A 1 195 ? -9.881 1.441 16.761 1.00 94.38 195 ALA A N 1
ATOM 1507 C CA . ALA A 1 195 ? -10.123 0.010 16.877 1.00 94.38 195 ALA A CA 1
ATOM 1508 C C . ALA A 1 195 ? -8.847 -0.832 16.898 1.00 94.38 195 ALA A C 1
ATOM 1510 O O . ALA A 1 195 ? -8.749 -1.777 17.677 1.00 94.38 195 ALA A O 1
ATOM 1511 N N . THR A 1 196 ? -7.837 -0.450 16.117 1.00 91.25 196 THR A N 1
ATOM 1512 C CA . THR A 1 196 ? -6.520 -1.107 16.122 1.00 91.25 196 THR A CA 1
ATOM 1513 C C . THR A 1 196 ? -5.823 -0.973 17.481 1.00 91.25 196 THR A C 1
ATOM 1515 O O . THR A 1 196 ? -5.071 -1.856 17.879 1.00 91.25 196 THR A O 1
ATOM 1518 N N . THR A 1 197 ? -6.122 0.095 18.225 1.00 91.12 197 THR A N 1
ATOM 1519 C CA . THR A 1 197 ? -5.606 0.335 19.584 1.00 91.12 197 THR A CA 1
ATOM 1520 C C . THR A 1 197 ? -6.524 -0.154 20.712 1.00 91.12 197 THR A C 1
ATOM 1522 O O . THR A 1 197 ? -6.256 0.136 21.873 1.00 91.12 197 THR A O 1
ATOM 1525 N N . GLY A 1 198 ? -7.621 -0.856 20.402 1.00 90.00 198 GLY A N 1
ATOM 1526 C CA . GLY A 1 198 ? -8.574 -1.352 21.404 1.00 90.00 198 GLY A CA 1
ATOM 1527 C C . GLY A 1 198 ? -9.464 -0.279 22.048 1.00 90.00 198 GLY A C 1
ATOM 1528 O O . GLY A 1 198 ? -10.171 -0.563 23.011 1.00 90.00 198 GLY A O 1
ATOM 1529 N N . GLN A 1 199 ? -9.472 0.950 21.526 1.00 93.69 199 GLN A N 1
ATOM 1530 C CA . GLN A 1 199 ? -10.285 2.057 22.043 1.00 93.69 199 GLN A CA 1
ATOM 1531 C C . GLN A 1 199 ? -11.723 1.955 21.512 1.00 93.69 199 GLN A C 1
ATOM 1533 O O . GLN A 1 199 ? -12.125 2.714 20.630 1.00 93.69 199 GLN A O 1
ATOM 1538 N N . LYS A 1 200 ? -12.490 0.985 22.028 1.00 93.38 200 LYS A N 1
ATOM 1539 C CA . LYS A 1 200 ? -13.838 0.630 21.542 1.00 93.38 200 LYS A CA 1
ATOM 1540 C C . LYS A 1 200 ? -14.794 1.822 21.476 1.00 93.38 200 LYS A C 1
ATOM 1542 O O . LYS A 1 200 ? -15.391 2.059 20.432 1.00 93.38 200 LYS A O 1
ATOM 1547 N N . GLU A 1 201 ? -14.927 2.587 22.557 1.00 93.38 201 GLU A N 1
ATOM 1548 C CA . GLU A 1 201 ? -15.867 3.717 22.605 1.00 93.38 201 GLU A CA 1
ATOM 1549 C C . GLU A 1 201 ? -15.556 4.779 21.550 1.00 93.38 201 GLU A C 1
ATOM 1551 O O . GLU A 1 201 ? -16.452 5.263 20.862 1.00 93.38 201 GLU A O 1
ATOM 1556 N N . GLU A 1 202 ? -14.276 5.121 21.397 1.00 94.81 202 GLU A N 1
ATOM 1557 C CA . GLU A 1 202 ? -13.846 6.086 20.391 1.00 94.81 202 GLU A CA 1
ATOM 1558 C C . GLU A 1 202 ? -14.060 5.540 18.980 1.00 94.81 202 GLU A C 1
ATOM 1560 O O . GLU A 1 202 ? -14.583 6.249 18.124 1.00 94.81 202 GLU A O 1
ATOM 1565 N N . ALA A 1 203 ? -13.739 4.265 18.748 1.00 95.75 203 ALA A N 1
ATOM 1566 C CA . ALA A 1 203 ? -13.992 3.621 17.467 1.00 95.75 203 ALA A CA 1
ATOM 1567 C C . ALA A 1 203 ? -15.478 3.695 17.081 1.00 95.75 203 ALA A C 1
ATOM 1569 O O . ALA A 1 203 ? -15.798 4.129 15.975 1.00 95.75 203 ALA A O 1
ATOM 1570 N N . MET A 1 204 ? -16.382 3.364 18.010 1.00 95.25 204 MET A N 1
ATOM 1571 C CA . MET A 1 204 ? -17.829 3.432 17.788 1.00 95.25 204 MET A CA 1
ATOM 1572 C C . MET A 1 204 ? -18.308 4.857 17.503 1.00 95.25 204 MET A C 1
ATOM 1574 O O . MET A 1 204 ? -19.039 5.064 16.534 1.00 95.25 204 MET A O 1
ATOM 1578 N N . ARG A 1 205 ? -17.857 5.854 18.280 1.00 95.25 205 ARG A N 1
ATOM 1579 C CA . ARG A 1 205 ? -18.193 7.268 18.031 1.00 95.25 205 ARG A CA 1
ATOM 1580 C C . ARG A 1 205 ? -17.788 7.709 16.625 1.00 95.25 205 ARG A C 1
ATOM 1582 O O . ARG A 1 205 ? -18.564 8.369 15.930 1.00 95.25 205 ARG A O 1
ATOM 1589 N N . GLN A 1 206 ? -16.583 7.341 16.199 1.00 96.06 206 GLN A N 1
ATOM 1590 C CA . GLN A 1 206 ? -16.059 7.705 14.886 1.00 96.06 206 GLN A CA 1
ATOM 1591 C C . GLN A 1 206 ? -16.798 6.979 13.754 1.00 96.06 206 GLN A C 1
ATOM 1593 O O . GLN A 1 206 ? -17.157 7.617 12.767 1.00 96.06 206 GLN A O 1
ATOM 1598 N N . PHE A 1 207 ? -17.115 5.687 13.903 1.00 95.44 207 PHE A N 1
ATOM 1599 C CA . PHE A 1 207 ? -17.909 4.951 12.911 1.00 95.44 207 PHE A CA 1
ATOM 1600 C C . PHE A 1 207 ? -19.335 5.487 12.775 1.00 95.44 207 PHE A C 1
ATOM 1602 O O . PHE A 1 207 ? -19.805 5.661 11.658 1.00 95.44 207 PHE A O 1
ATOM 1609 N N . GLN A 1 208 ? -20.004 5.823 13.880 1.00 93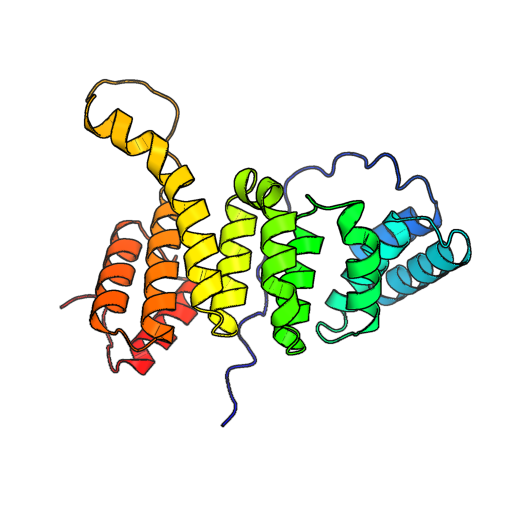.94 208 GLN A N 1
ATOM 1610 C CA . GLN A 1 208 ? -21.324 6.465 13.841 1.00 93.94 208 GLN A CA 1
ATOM 1611 C C . GLN A 1 208 ? -21.272 7.838 13.166 1.00 93.94 208 GLN A C 1
ATOM 1613 O O . GLN A 1 208 ? -22.191 8.222 12.450 1.00 93.94 208 GLN A O 1
ATOM 1618 N N . THR A 1 209 ? -20.196 8.594 13.392 1.00 92.00 209 THR A N 1
ATOM 1619 C CA . THR A 1 209 ? -20.002 9.889 12.728 1.00 92.00 209 THR A CA 1
ATOM 1620 C C . THR A 1 209 ? -19.753 9.707 11.230 1.00 92.00 209 THR A C 1
ATOM 1622 O O . THR A 1 209 ? -20.301 10.463 10.438 1.00 92.00 209 THR A O 1
ATOM 1625 N N . ALA A 1 210 ? -18.996 8.681 10.832 1.00 92.94 210 ALA A N 1
ATOM 1626 C CA . ALA A 1 210 ? -18.809 8.323 9.429 1.00 92.94 210 ALA A CA 1
ATOM 1627 C C . ALA A 1 210 ? -20.124 7.906 8.748 1.00 92.94 210 ALA A C 1
ATOM 1629 O O . ALA A 1 210 ? -20.392 8.342 7.632 1.00 92.94 210 ALA A O 1
ATOM 1630 N N . ASP A 1 211 ? -20.961 7.123 9.434 1.00 91.31 211 ASP A N 1
ATOM 1631 C CA . ASP A 1 211 ? -22.252 6.650 8.917 1.00 91.31 211 ASP A CA 1
ATOM 1632 C C . ASP A 1 211 ? -23.225 7.811 8.658 1.00 91.31 211 ASP A C 1
ATOM 1634 O O . ASP A 1 211 ? -23.890 7.845 7.627 1.00 91.31 211 ASP A O 1
ATOM 1638 N N . ARG A 1 212 ? -23.221 8.839 9.522 1.00 89.06 212 ARG A N 1
ATOM 1639 C CA . ARG A 1 212 ? -23.971 10.094 9.299 1.00 89.06 212 ARG A CA 1
ATOM 1640 C C . ARG A 1 212 ? -23.520 10.868 8.055 1.00 89.06 212 ARG A C 1
ATOM 1642 O O . ARG A 1 212 ? -24.280 11.690 7.557 1.00 89.06 212 ARG A O 1
ATOM 1649 N N . GLU A 1 213 ? -22.303 10.621 7.576 1.00 88.19 213 GLU A N 1
ATOM 1650 C CA . GLU A 1 213 ? -21.751 11.167 6.328 1.00 88.19 213 GLU A CA 1
ATOM 1651 C C . GLU A 1 213 ? -21.914 10.182 5.147 1.00 88.19 213 GLU A C 1
ATOM 1653 O O . GLU A 1 213 ? -21.215 10.296 4.135 1.00 88.19 213 GLU A O 1
ATOM 1658 N N . ASP A 1 214 ? -22.815 9.199 5.273 1.00 88.69 214 ASP A N 1
ATOM 1659 C CA . ASP A 1 214 ? -23.088 8.135 4.299 1.00 88.69 214 ASP A CA 1
ATOM 1660 C C . ASP A 1 214 ? -21.848 7.278 3.958 1.00 88.69 214 ASP A C 1
ATOM 1662 O O . ASP A 1 214 ? -21.651 6.837 2.816 1.00 88.69 214 ASP A O 1
ATOM 1666 N N . PHE A 1 215 ? -20.981 7.033 4.950 1.00 91.38 215 PHE A N 1
ATOM 1667 C CA . PHE A 1 215 ? -19.771 6.224 4.800 1.00 91.38 215 PHE A CA 1
ATOM 1668 C C . PHE A 1 215 ? -19.639 5.140 5.891 1.00 91.38 215 PHE A C 1
ATOM 1670 O O . PHE A 1 215 ? -19.783 5.441 7.071 1.00 91.38 215 PHE A O 1
ATOM 1677 N N . PRO A 1 216 ? -19.235 3.897 5.557 1.00 93.62 216 PRO A N 1
ATOM 1678 C CA . PRO A 1 216 ? -18.839 3.412 4.236 1.00 93.62 216 PRO A CA 1
ATOM 1679 C C . PRO A 1 216 ? -20.030 3.039 3.337 1.00 93.62 216 PRO A C 1
ATOM 1681 O O . PRO A 1 216 ? -21.078 2.634 3.833 1.00 93.62 216 PRO A O 1
ATOM 1684 N N . PRO A 1 217 ? -19.878 3.082 1.997 1.00 91.12 217 PRO A N 1
ATOM 1685 C CA . PRO A 1 217 ? -20.896 2.550 1.094 1.00 91.12 217 PRO A CA 1
ATOM 1686 C C . PRO A 1 217 ? -21.151 1.064 1.373 1.00 91.12 217 PRO A C 1
ATOM 1688 O O . PRO A 1 217 ? -20.202 0.311 1.594 1.00 91.12 217 PRO A O 1
ATOM 1691 N N . ARG A 1 218 ? -22.413 0.628 1.307 1.00 85.88 218 ARG A N 1
ATOM 1692 C CA . ARG A 1 218 ? -22.829 -0.738 1.684 1.00 85.88 218 ARG A CA 1
ATOM 1693 C C . ARG A 1 218 ? -22.056 -1.836 0.943 1.00 85.88 218 ARG A C 1
ATOM 1695 O O . ARG A 1 218 ? -21.558 -2.763 1.570 1.00 85.88 218 ARG A O 1
ATOM 1702 N N . ASP A 1 219 ? -21.865 -1.678 -0.365 1.00 87.56 219 ASP A N 1
ATOM 1703 C CA . ASP A 1 219 ? -21.159 -2.647 -1.214 1.00 87.56 219 ASP A CA 1
ATOM 1704 C C . ASP A 1 219 ? -19.689 -2.265 -1.423 1.00 87.56 219 ASP A C 1
ATOM 1706 O O . ASP A 1 219 ? -19.180 -2.217 -2.544 1.00 87.56 219 ASP A O 1
ATOM 1710 N N . SER A 1 220 ? -18.993 -1.937 -0.333 1.00 89.50 220 SER A N 1
ATOM 1711 C CA . SER A 1 220 ? -17.590 -1.526 -0.381 1.00 89.50 220 SER A CA 1
ATOM 1712 C C . SER A 1 220 ? -16.674 -2.435 0.443 1.00 89.50 220 SER A C 1
ATOM 1714 O O . SER A 1 220 ? -17.102 -3.036 1.433 1.00 89.50 220 SER A O 1
ATOM 1716 N N . PRO A 1 221 ? -15.376 -2.514 0.093 1.00 90.81 221 PRO A N 1
ATOM 1717 C CA . PRO A 1 221 ? -14.372 -3.130 0.959 1.00 90.81 221 PRO A CA 1
ATOM 1718 C C . PRO A 1 221 ? -14.364 -2.534 2.374 1.00 90.81 221 PRO A C 1
ATOM 1720 O O . PRO A 1 221 ? -14.148 -3.254 3.344 1.00 90.81 221 PRO A O 1
ATOM 1723 N N . GLN A 1 222 ? -14.651 -1.239 2.507 1.00 94.38 222 GLN A N 1
ATOM 1724 C CA . GLN A 1 222 ? -14.708 -0.541 3.786 1.00 94.38 222 GLN A CA 1
ATOM 1725 C C . GLN A 1 222 ? -15.854 -1.035 4.671 1.00 94.38 222 GLN A C 1
ATOM 1727 O O . GLN A 1 222 ? -15.670 -1.139 5.880 1.00 94.38 222 GLN A O 1
ATOM 1732 N N . MET A 1 223 ? -16.994 -1.428 4.095 1.00 94.19 223 MET A N 1
ATOM 1733 C CA . MET A 1 223 ? -18.076 -2.052 4.863 1.00 94.19 223 MET A CA 1
ATOM 1734 C C . MET A 1 223 ? -17.635 -3.386 5.481 1.00 94.19 223 MET A C 1
ATOM 1736 O O . MET A 1 223 ? -17.975 -3.691 6.621 1.00 94.19 223 MET A O 1
ATOM 1740 N N . LYS A 1 224 ? -16.802 -4.163 4.775 1.00 93.38 224 LYS A N 1
ATOM 1741 C CA . LYS A 1 224 ? -16.210 -5.391 5.334 1.00 93.38 224 LYS A CA 1
ATOM 1742 C C . LYS A 1 224 ? -15.249 -5.079 6.480 1.00 93.38 224 LYS A C 1
ATOM 1744 O O . LYS A 1 224 ? -15.298 -5.743 7.509 1.00 93.38 224 LYS A O 1
ATOM 1749 N N . MET A 1 225 ? -14.421 -4.045 6.323 1.00 93.06 225 MET A N 1
ATOM 1750 C CA . MET A 1 225 ? -13.516 -3.582 7.383 1.00 93.06 225 MET A CA 1
ATOM 1751 C C . MET A 1 225 ? -14.284 -3.107 8.625 1.00 93.06 225 MET A C 1
ATOM 1753 O O . MET A 1 225 ? -13.865 -3.388 9.746 1.00 93.06 225 MET A O 1
ATOM 1757 N N . LEU A 1 226 ? -15.411 -2.413 8.432 1.00 94.12 226 LEU A N 1
ATOM 1758 C CA . LEU A 1 226 ? -16.308 -2.013 9.513 1.00 94.12 226 LEU A CA 1
ATOM 1759 C C . LEU A 1 226 ? -16.857 -3.238 10.245 1.00 94.12 226 LEU A C 1
ATOM 1761 O O . LEU A 1 226 ? -16.728 -3.330 11.461 1.00 94.12 226 LEU A O 1
ATOM 1765 N N . ALA A 1 227 ? -17.424 -4.192 9.503 1.00 91.75 227 ALA A N 1
ATOM 1766 C CA . ALA A 1 227 ? -17.980 -5.415 10.071 1.00 91.75 227 ALA A CA 1
ATOM 1767 C C . ALA A 1 227 ? -16.933 -6.199 10.880 1.00 91.75 227 ALA A C 1
ATOM 1769 O O . ALA A 1 227 ? -17.228 -6.666 11.975 1.00 91.75 227 ALA A O 1
ATOM 1770 N N . GLU A 1 228 ? -15.692 -6.287 10.394 1.00 90.62 228 GLU A N 1
ATOM 1771 C CA . GLU A 1 228 ? -14.585 -6.921 11.120 1.00 90.62 228 GLU A CA 1
ATOM 1772 C C . GLU A 1 228 ? -14.206 -6.162 12.404 1.00 90.62 228 GLU A C 1
ATOM 1774 O O . GLU A 1 228 ? -13.909 -6.772 13.432 1.00 90.62 228 GLU A O 1
ATOM 1779 N N . ALA A 1 229 ? -14.209 -4.826 12.375 1.00 91.44 229 ALA A N 1
ATOM 1780 C CA . ALA A 1 229 ? -13.967 -4.021 13.569 1.00 91.44 229 ALA A CA 1
ATOM 1781 C C . ALA A 1 229 ? -15.072 -4.217 14.621 1.00 91.44 229 ALA A C 1
ATOM 1783 O O . ALA A 1 229 ? -14.755 -4.446 15.785 1.00 91.44 229 ALA A O 1
ATOM 1784 N N . LEU A 1 230 ? -16.342 -4.196 14.209 1.00 90.31 230 LEU A N 1
ATOM 1785 C CA . LEU A 1 230 ? -17.495 -4.399 15.092 1.00 90.31 230 LEU A CA 1
ATOM 1786 C C . LEU A 1 230 ? -17.532 -5.815 15.676 1.00 90.31 230 LEU A C 1
ATOM 1788 O O . LEU A 1 230 ? -17.701 -5.979 16.882 1.00 90.31 230 LEU A O 1
ATOM 1792 N N . PHE A 1 231 ? -17.262 -6.829 14.848 1.00 88.81 231 PHE A N 1
ATOM 1793 C CA . PHE A 1 231 ? -17.183 -8.219 15.290 1.00 88.81 231 PHE A CA 1
ATOM 1794 C C . PHE A 1 231 ? -16.142 -8.409 16.400 1.00 88.81 231 PHE A C 1
ATOM 1796 O O . PHE A 1 231 ? -16.420 -9.063 17.402 1.00 88.81 231 PHE A O 1
ATOM 1803 N N . ARG A 1 232 ? -14.963 -7.780 16.276 1.00 84.38 232 ARG A N 1
ATOM 1804 C CA . ARG A 1 232 ? -13.925 -7.808 17.325 1.00 84.38 232 ARG A CA 1
ATOM 1805 C C . ARG A 1 232 ? -14.363 -7.164 18.642 1.00 84.38 232 ARG A C 1
ATOM 1807 O O . ARG A 1 232 ? -13.763 -7.450 19.672 1.00 84.38 232 ARG A O 1
ATOM 1814 N N . PHE A 1 233 ? -15.369 -6.298 18.612 1.00 85.06 233 PHE A N 1
ATOM 1815 C CA . PHE A 1 233 ? -15.925 -5.646 19.793 1.00 85.06 233 PHE A CA 1
ATOM 1816 C C . PHE A 1 233 ? -17.158 -6.339 20.367 1.00 85.06 233 PHE A C 1
ATOM 1818 O O . PHE A 1 233 ? -17.702 -5.827 21.348 1.00 85.06 233 PHE A O 1
ATOM 1825 N N . GLU A 1 234 ? -17.591 -7.454 19.768 1.00 84.06 234 GLU A N 1
ATOM 1826 C CA . GLU A 1 234 ? -18.872 -8.112 20.061 1.00 84.06 234 GLU A CA 1
ATOM 1827 C C . GLU A 1 234 ? -20.075 -7.166 19.884 1.00 84.06 234 GLU A C 1
ATOM 1829 O O . GLU A 1 234 ? -21.113 -7.323 20.521 1.00 84.06 234 GLU A O 1
ATOM 1834 N N . GLU A 1 235 ? -19.932 -6.170 19.005 1.00 75.62 235 GLU A N 1
ATOM 1835 C CA . GLU A 1 235 ? -20.996 -5.243 18.628 1.00 75.62 235 GLU A CA 1
ATOM 1836 C C . GLU A 1 235 ? -21.615 -5.697 17.306 1.00 75.62 235 GLU A C 1
ATOM 1838 O O . GLU A 1 235 ? -20.907 -5.964 16.332 1.00 75.62 235 GLU A O 1
ATOM 1843 N N . TYR A 1 236 ? -22.944 -5.766 17.253 1.00 73.00 236 TYR A N 1
ATOM 1844 C CA . TYR A 1 236 ? -23.672 -6.253 16.072 1.00 73.00 236 TYR A CA 1
ATOM 1845 C C . TYR A 1 236 ? -24.473 -5.157 15.358 1.00 73.00 236 TYR A C 1
ATOM 1847 O O . TYR A 1 236 ? -25.063 -5.415 14.309 1.00 73.00 236 TYR A O 1
ATOM 1855 N N . ALA A 1 237 ? -24.481 -3.932 15.894 1.00 68.31 237 ALA A N 1
ATOM 1856 C CA . ALA A 1 237 ? -25.160 -2.785 15.306 1.00 68.31 237 ALA A CA 1
ATOM 1857 C C . ALA A 1 237 ? -24.402 -1.478 15.583 1.00 68.31 237 ALA A C 1
ATOM 1859 O O . ALA A 1 237 ? -23.757 -1.322 16.616 1.00 68.31 237 ALA A O 1
ATOM 1860 N N . LEU A 1 238 ? -24.499 -0.519 14.654 1.00 64.56 238 LEU A N 1
ATOM 1861 C CA . LEU A 1 238 ? -24.048 0.862 14.876 1.00 64.56 238 LEU A CA 1
ATOM 1862 C C . LEU A 1 238 ? -25.070 1.699 15.666 1.00 64.56 238 LEU A C 1
ATOM 1864 O O . LEU A 1 238 ? -24.725 2.773 16.162 1.00 64.56 238 LEU A O 1
ATOM 1868 N N . SER A 1 239 ? -26.309 1.214 15.785 1.00 56.03 239 SER A N 1
ATOM 1869 C CA . SER A 1 239 ? -27.383 1.823 16.569 1.00 56.03 239 SER A CA 1
ATOM 1870 C C . SER A 1 239 ? -27.459 1.211 17.967 1.00 56.03 239 SER A C 1
ATOM 1872 O O . SER A 1 239 ? -27.455 -0.015 18.091 1.00 56.03 239 SER A O 1
ATOM 1874 N N . ALA A 1 240 ? -27.600 2.065 18.982 1.00 51.34 240 ALA A N 1
ATOM 1875 C CA . ALA A 1 240 ? -28.258 1.691 20.233 1.00 51.34 240 ALA A CA 1
ATOM 1876 C C . ALA A 1 240 ? -29.781 1.746 20.049 1.00 51.34 240 ALA A C 1
ATOM 1878 O O . ALA A 1 240 ? -30.232 2.627 19.277 1.00 51.34 240 ALA A O 1
#